Protein AF-F7JZW1-F1 (afdb_monomer_lite)

Sequence (222 aa):
MFEYVRKLDVEKICYIVPKKYKDCVKDNKNREHTVPEYVLEKQLRRFQIPFKEEGFSEIVIHDMGYTYAEKILPNAVTISMTGFDQKNPHHNMYLEDHCDFTYNKFSDLAHPYDVYKSGFLLGAKIHDFGKLCTQTIDENGIAHYFGHENVGSYCVLTTLYNPFEEYNTDVFLLDCCFLINYHMMPFNWNTEKTKNKWKNIFGEEKYNMLLKFHECDKARCE

Radius of gyration: 17.98 Å; chains: 1; bounding box: 50×45×48 Å

Structure (mmCIF, N/CA/C/O backbone):
data_AF-F7JZW1-F1
#
_entry.id   AF-F7JZW1-F1
#
loop_
_atom_site.group_PDB
_atom_site.id
_atom_site.type_symbol
_atom_site.label_atom_id
_atom_site.label_alt_id
_atom_site.label_comp_id
_atom_site.label_asym_id
_atom_site.label_entity_id
_atom_site.label_seq_id
_atom_site.pdbx_PDB_ins_code
_atom_site.Cartn_x
_atom_site.Cartn_y
_atom_site.Cartn_z
_atom_site.occupancy
_atom_site.B_iso_or_equiv
_atom_site.auth_seq_id
_atom_site.auth_comp_id
_atom_site.auth_asym_id
_atom_site.auth_atom_id
_atom_site.pdbx_PDB_model_num
ATOM 1 N N . MET A 1 1 ? -21.535 6.874 -2.513 1.00 46.31 1 MET A N 1
ATOM 2 C CA . MET A 1 1 ? -22.093 6.485 -1.198 1.00 46.31 1 MET A CA 1
ATOM 3 C C . MET A 1 1 ? -21.663 7.458 -0.101 1.00 46.31 1 MET A C 1
ATOM 5 O O . MET A 1 1 ? -22.543 7.980 0.564 1.00 46.31 1 MET A O 1
ATOM 9 N N . PHE A 1 2 ? -20.371 7.799 0.018 1.00 56.78 2 PHE A N 1
ATOM 10 C CA . PHE A 1 2 ? -19.865 8.722 1.051 1.00 56.78 2 PHE A CA 1
ATOM 11 C C . PHE A 1 2 ? -20.470 10.136 1.059 1.00 56.78 2 PHE A C 1
ATOM 13 O O . PHE A 1 2 ? -20.740 10.670 2.129 1.00 56.78 2 PHE A O 1
ATOM 20 N N . GLU A 1 3 ? -20.739 10.749 -0.097 1.00 61.00 3 GLU A N 1
ATOM 21 C CA . GLU A 1 3 ? -21.157 12.164 -0.133 1.00 61.00 3 GLU A CA 1
ATOM 22 C C . GLU A 1 3 ? -22.511 12.458 0.533 1.00 61.00 3 GLU A C 1
ATOM 24 O O . GLU A 1 3 ? -22.680 13.529 1.115 1.00 61.00 3 GLU A O 1
ATOM 29 N N . TYR A 1 4 ? -23.459 11.516 0.498 1.00 65.94 4 TYR A N 1
ATOM 30 C CA . TYR A 1 4 ? -24.792 11.717 1.081 1.00 65.94 4 TYR A CA 1
ATOM 31 C C . TYR A 1 4 ? -24.797 11.584 2.604 1.00 65.94 4 TYR A C 1
ATOM 33 O O . TYR A 1 4 ? -25.531 12.297 3.281 1.00 65.94 4 TYR A O 1
ATOM 41 N N . VAL A 1 5 ? -23.946 10.711 3.148 1.00 70.88 5 VAL A N 1
ATOM 42 C CA . VAL A 1 5 ? -23.828 10.496 4.597 1.00 70.88 5 VAL A CA 1
ATOM 43 C C . VAL A 1 5 ? -22.826 11.442 5.255 1.00 70.88 5 VAL A C 1
ATOM 45 O O . VAL A 1 5 ? -22.922 11.678 6.454 1.00 70.88 5 VAL A O 1
ATOM 48 N N . ARG A 1 6 ? -21.904 12.054 4.495 1.00 69.81 6 ARG A N 1
ATOM 49 C CA . ARG A 1 6 ? -20.873 12.967 5.028 1.00 69.81 6 ARG A CA 1
ATOM 50 C C . ARG A 1 6 ? -21.451 14.168 5.786 1.00 69.81 6 ARG A C 1
ATOM 52 O O . ARG A 1 6 ? -20.824 14.633 6.727 1.00 69.81 6 ARG A O 1
ATOM 59 N N . LYS A 1 7 ? -22.633 14.653 5.389 1.00 76.94 7 LYS A N 1
ATOM 60 C CA . LYS A 1 7 ? -23.306 15.817 6.000 1.00 76.94 7 LYS A CA 1
ATOM 61 C C . LYS A 1 7 ? -24.124 15.486 7.249 1.00 76.94 7 LYS A C 1
ATOM 63 O O . LYS A 1 7 ? -24.616 16.403 7.896 1.00 76.94 7 LYS A O 1
ATOM 68 N N . LEU A 1 8 ? -24.320 14.205 7.547 1.00 84.06 8 LEU A N 1
ATOM 69 C CA . LEU A 1 8 ? -25.071 13.788 8.722 1.00 84.06 8 LEU A CA 1
ATOM 70 C C . LEU A 1 8 ? -24.178 13.907 9.958 1.00 84.06 8 LEU A C 1
ATOM 72 O O . LEU A 1 8 ? -23.050 13.397 9.958 1.00 84.06 8 LEU A O 1
ATOM 76 N N . ASP A 1 9 ? -24.705 14.551 10.997 1.00 87.12 9 ASP A N 1
ATOM 77 C CA . ASP A 1 9 ? -24.109 14.601 12.335 1.00 87.12 9 ASP A CA 1
ATOM 78 C C . ASP A 1 9 ? -24.391 13.285 13.068 1.00 87.12 9 ASP A C 1
ATOM 80 O O . ASP A 1 9 ? -25.250 13.172 13.938 1.00 87.12 9 ASP A O 1
ATOM 84 N N . VAL A 1 10 ? -23.745 12.237 12.571 1.00 89.88 10 VAL A N 1
ATOM 85 C CA . VAL A 1 10 ? -23.832 10.874 13.085 1.00 89.88 10 VAL A CA 1
ATOM 86 C C . VAL A 1 10 ? -22.438 10.282 13.128 1.00 89.88 10 VAL A C 1
ATOM 88 O O . VAL A 1 10 ? -21.575 10.618 12.302 1.00 89.88 10 VAL A O 1
ATOM 91 N N . GLU A 1 11 ? -22.257 9.358 14.062 1.00 92.06 11 GLU A N 1
ATOM 92 C CA . GLU A 1 11 ? -21.089 8.498 14.122 1.00 92.06 11 GLU A CA 1
ATOM 93 C C . GLU A 1 11 ? -21.001 7.627 12.861 1.00 92.06 11 GLU A C 1
ATOM 95 O O . GLU A 1 11 ? -21.998 7.073 12.390 1.00 92.06 11 GLU A O 1
ATOM 100 N N . LYS A 1 12 ? -19.799 7.538 12.284 1.00 91.44 12 LYS A N 1
ATOM 101 C CA . LYS A 1 12 ? -19.540 6.768 11.062 1.00 91.44 12 LYS A CA 1
ATOM 102 C C . LYS A 1 12 ? -18.426 5.775 11.342 1.00 91.44 12 LYS A C 1
ATOM 104 O O . LYS A 1 12 ? -17.273 6.174 11.480 1.00 91.44 12 LYS A O 1
ATOM 109 N N . ILE A 1 13 ? -18.777 4.496 11.398 1.00 94.69 13 ILE A N 1
ATOM 110 C CA . ILE A 1 13 ? -17.834 3.402 11.642 1.00 94.69 13 ILE A CA 1
ATOM 111 C C . ILE A 1 13 ? -17.575 2.682 10.316 1.00 94.69 13 ILE A C 1
ATOM 113 O O . ILE A 1 13 ? -18.515 2.252 9.643 1.00 94.69 13 ILE A O 1
ATOM 117 N N . CYS A 1 14 ? -16.307 2.568 9.919 1.00 95.19 14 CYS A N 1
ATOM 118 C CA . CYS A 1 14 ? -15.897 1.711 8.810 1.00 95.19 14 CYS A CA 1
ATOM 119 C C . CYS A 1 14 ? -15.632 0.301 9.332 1.00 95.19 14 CYS A C 1
ATOM 121 O O . CYS A 1 14 ? -14.852 0.141 10.266 1.00 95.19 14 CYS A O 1
ATOM 123 N N . TYR A 1 15 ? -16.220 -0.715 8.703 1.00 96.56 15 TYR A N 1
ATOM 124 C CA . TYR A 1 15 ? -15.917 -2.111 9.007 1.00 96.56 15 TYR A CA 1
ATOM 125 C C . TYR A 1 15 ? -15.240 -2.756 7.799 1.00 96.56 15 TYR A C 1
ATOM 127 O O . TYR A 1 15 ? -15.846 -2.880 6.731 1.00 96.56 15 TYR A O 1
ATOM 135 N N . ILE A 1 16 ? -13.978 -3.148 7.956 1.00 97.75 16 ILE A N 1
ATOM 136 C CA . ILE A 1 16 ? -13.195 -3.814 6.916 1.00 97.75 16 ILE A CA 1
ATOM 137 C C . ILE A 1 16 ? -13.233 -5.316 7.182 1.00 97.75 16 ILE A C 1
ATOM 139 O O . ILE A 1 16 ? -12.886 -5.758 8.270 1.00 97.75 16 ILE A O 1
ATOM 143 N N . VAL A 1 17 ? -13.614 -6.111 6.180 1.00 97.00 17 VAL A N 1
ATOM 144 C CA . VAL A 1 17 ? -13.575 -7.582 6.243 1.00 97.00 17 VAL A CA 1
ATOM 145 C C . VAL A 1 17 ? -12.488 -8.082 5.283 1.00 97.00 17 VAL A C 1
ATOM 147 O O . VAL A 1 17 ? -12.763 -8.279 4.093 1.00 97.00 17 VAL A O 1
ATOM 150 N N . PRO A 1 18 ? -11.232 -8.234 5.749 1.00 95.69 18 PRO A N 1
ATOM 151 C CA . PRO A 1 18 ? -10.067 -8.452 4.897 1.00 95.69 18 PRO A CA 1
ATOM 152 C C . PRO A 1 18 ? -9.904 -9.937 4.535 1.00 95.69 18 PRO A C 1
ATOM 154 O O . PRO A 1 18 ? -8.939 -10.602 4.918 1.00 95.69 18 PRO A O 1
ATOM 157 N N . LYS A 1 19 ? -10.852 -10.487 3.774 1.00 96.62 19 LYS A N 1
ATOM 158 C CA . LYS A 1 19 ? -10.742 -11.860 3.268 1.00 96.62 19 LYS A CA 1
ATOM 159 C C . LYS A 1 19 ? -9.670 -11.941 2.175 1.00 96.62 19 LYS A C 1
ATOM 161 O O . LYS A 1 19 ? -9.704 -11.190 1.209 1.00 96.62 19 LYS A O 1
ATOM 166 N N . LYS A 1 20 ? -8.735 -12.885 2.287 1.00 96.38 20 LYS A N 1
ATOM 167 C CA . LYS A 1 20 ? -7.678 -13.102 1.284 1.00 96.38 20 LYS A CA 1
ATOM 168 C C . LYS A 1 20 ? -8.271 -13.330 -0.104 1.00 96.38 20 LYS A C 1
ATOM 170 O O . LYS A 1 20 ? -9.224 -14.093 -0.264 1.00 96.38 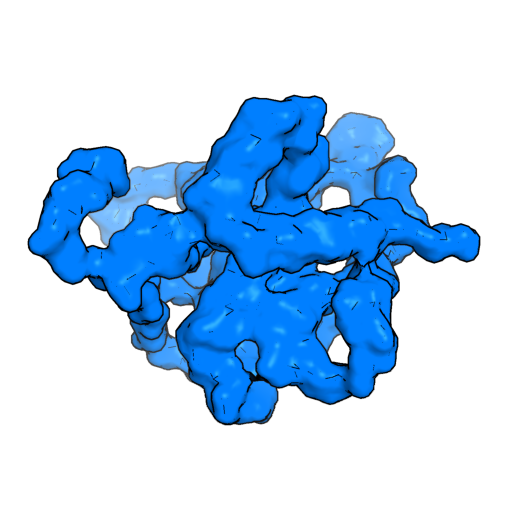20 LYS A O 1
ATOM 175 N N . TYR A 1 21 ? -7.632 -12.760 -1.126 1.00 95.88 21 TYR A N 1
ATOM 176 C CA . TYR A 1 21 ? -8.091 -12.847 -2.517 1.00 95.88 21 TYR A CA 1
ATOM 177 C C . TYR A 1 21 ? -8.362 -14.292 -2.972 1.00 95.88 21 TYR A C 1
ATOM 179 O O . TYR A 1 21 ? -9.408 -14.575 -3.553 1.00 95.88 21 TYR A O 1
ATOM 187 N N . LYS A 1 22 ? -7.474 -15.236 -2.622 1.00 94.62 22 LYS A N 1
ATOM 188 C CA . LYS A 1 22 ? -7.637 -16.666 -2.943 1.00 94.62 22 LYS A CA 1
ATOM 189 C C . LYS A 1 22 ? -8.947 -17.257 -2.410 1.00 94.62 22 LYS A C 1
ATOM 191 O O . LYS A 1 22 ? -9.520 -18.142 -3.040 1.00 94.62 22 LYS A O 1
ATOM 196 N N . ASP A 1 23 ? -9.416 -16.787 -1.257 1.00 95.56 23 ASP A N 1
ATOM 197 C CA . ASP A 1 23 ? -10.643 -17.272 -0.633 1.00 95.56 23 ASP A CA 1
ATOM 198 C C . ASP A 1 23 ? -11.860 -16.555 -1.231 1.00 95.56 23 ASP A C 1
ATOM 200 O O . ASP A 1 23 ? -12.862 -17.205 -1.511 1.00 95.56 23 ASP A O 1
ATOM 204 N N . CYS A 1 24 ? -11.737 -15.271 -1.589 1.00 96.12 24 CYS A N 1
ATOM 205 C CA . CYS A 1 24 ? -12.738 -14.566 -2.399 1.00 96.12 24 CYS A CA 1
ATOM 206 C C . CYS A 1 24 ? -12.990 -15.259 -3.754 1.00 96.12 24 CYS A C 1
ATOM 208 O O . CYS A 1 24 ? -14.140 -15.387 -4.176 1.00 96.12 24 CYS A O 1
ATOM 210 N N . VAL A 1 25 ? -11.940 -15.750 -4.424 1.00 96.25 25 VAL A N 1
ATOM 211 C CA . VAL A 1 25 ? -12.060 -16.513 -5.682 1.00 96.25 25 VAL A CA 1
ATOM 212 C C . VAL A 1 25 ? -12.787 -17.843 -5.464 1.00 96.25 25 VAL A C 1
ATOM 214 O O . VAL A 1 25 ? -13.645 -18.207 -6.270 1.00 96.25 25 VAL A O 1
ATOM 217 N N . LYS A 1 26 ? -12.485 -18.568 -4.377 1.00 95.75 26 LYS A N 1
ATOM 218 C CA . LYS A 1 26 ? -13.193 -19.815 -4.026 1.00 95.75 26 LYS A CA 1
ATOM 219 C C . LYS A 1 26 ? -14.670 -19.556 -3.756 1.00 95.75 26 LYS A C 1
ATOM 221 O O . LYS A 1 26 ? -15.511 -20.239 -4.331 1.00 95.75 26 LYS A O 1
ATOM 226 N N . ASP A 1 27 ? -14.978 -18.553 -2.941 1.00 95.12 27 ASP A N 1
ATOM 227 C CA . ASP A 1 27 ? -16.353 -18.194 -2.603 1.00 95.12 27 ASP A CA 1
ATOM 228 C C . ASP A 1 27 ? -17.139 -17.796 -3.852 1.00 95.12 27 ASP A C 1
ATOM 230 O O . ASP A 1 27 ? -18.283 -18.208 -4.023 1.00 95.12 27 ASP A O 1
ATOM 234 N N . ASN A 1 28 ? -16.514 -17.059 -4.776 1.00 96.38 28 ASN A N 1
ATOM 235 C CA . ASN A 1 28 ? -17.152 -16.629 -6.016 1.00 96.38 28 ASN A CA 1
ATOM 236 C C . ASN A 1 28 ? -17.638 -17.793 -6.896 1.00 96.38 28 ASN A C 1
ATOM 238 O O . ASN A 1 28 ? -18.688 -17.671 -7.531 1.00 96.38 28 ASN A O 1
ATOM 242 N N . LYS A 1 29 ? -16.935 -18.934 -6.885 1.00 94.44 29 LYS A N 1
ATOM 243 C CA . LYS A 1 29 ? -17.358 -20.154 -7.599 1.00 94.44 29 LYS A CA 1
ATOM 244 C C . LYS A 1 29 ? -18.653 -20.755 -7.043 1.00 94.44 29 LYS A C 1
ATOM 246 O O . LYS A 1 29 ? -19.333 -21.468 -7.767 1.00 94.44 29 LYS A O 1
ATOM 251 N N . ASN A 1 30 ? -18.993 -20.447 -5.791 1.00 93.75 30 ASN A N 1
ATOM 252 C CA . ASN A 1 30 ? -20.157 -20.985 -5.088 1.00 93.75 30 ASN A CA 1
ATOM 253 C C . ASN A 1 30 ? -21.308 -19.967 -4.953 1.00 93.75 30 ASN A C 1
ATOM 255 O O . ASN A 1 30 ? -22.310 -20.259 -4.304 1.00 93.75 30 ASN A O 1
ATOM 259 N N . ARG A 1 31 ? -21.175 -18.758 -5.519 1.00 92.62 31 ARG A N 1
ATOM 260 C CA . ARG A 1 31 ? -22.226 -17.726 -5.487 1.00 92.62 31 ARG A CA 1
ATOM 261 C C . ARG A 1 31 ? -23.336 -18.045 -6.487 1.00 92.62 31 ARG A C 1
ATOM 263 O O . ARG A 1 31 ? -23.053 -18.482 -7.594 1.00 92.62 31 ARG A O 1
ATOM 270 N N . GLU A 1 32 ? -24.575 -17.695 -6.140 1.00 94.56 32 GLU A N 1
ATOM 271 C CA . GLU A 1 32 ? -25.741 -17.774 -7.043 1.00 94.56 32 GLU A CA 1
ATOM 272 C C . GLU A 1 32 ? -25.498 -17.050 -8.381 1.00 94.56 32 GLU A C 1
ATOM 274 O O . GLU A 1 32 ? -25.866 -17.537 -9.449 1.00 94.56 32 GLU A O 1
ATOM 279 N N . HIS A 1 33 ? -24.812 -15.904 -8.324 1.00 93.75 33 HIS A N 1
ATOM 280 C CA . HIS A 1 33 ? -24.385 -15.134 -9.488 1.00 93.75 33 HIS A CA 1
ATOM 281 C C . HIS A 1 33 ? -22.860 -14.990 -9.505 1.00 93.75 33 HIS A C 1
ATOM 283 O O . HIS A 1 33 ? -22.301 -13.993 -9.034 1.00 93.75 33 HIS A O 1
ATOM 289 N N . THR A 1 34 ? -22.180 -16.009 -10.029 1.00 95.25 34 THR A N 1
ATOM 290 C CA . THR A 1 34 ? -20.731 -15.990 -10.259 1.00 95.25 34 THR A CA 1
ATOM 291 C C . THR A 1 34 ? -20.353 -14.920 -11.281 1.00 95.25 34 THR A C 1
ATOM 293 O O . THR A 1 34 ? -20.966 -14.807 -12.342 1.00 95.25 34 THR A O 1
ATOM 296 N N . VAL A 1 35 ? -19.299 -14.158 -10.985 1.00 95.94 35 VAL A N 1
ATOM 297 C CA . VAL A 1 35 ? -18.671 -13.245 -11.952 1.00 95.94 35 VAL A CA 1
ATOM 298 C C . VAL A 1 35 ? -17.361 -13.835 -12.479 1.00 95.94 35 VAL A C 1
ATOM 300 O O . VAL A 1 35 ? -16.715 -14.599 -11.759 1.00 95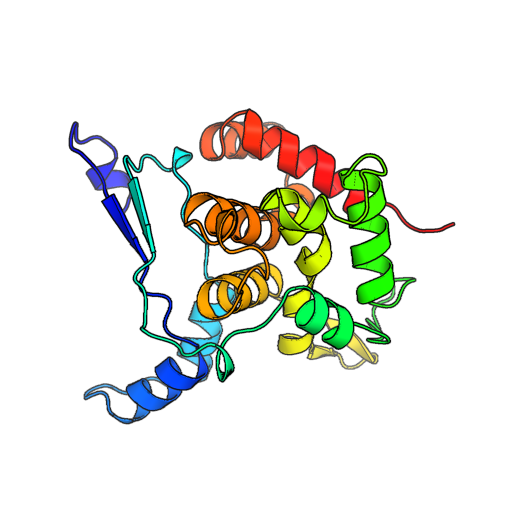.94 35 VAL A O 1
ATOM 303 N N . PRO A 1 36 ? -16.925 -13.490 -13.701 1.00 97.00 36 PRO A N 1
ATOM 304 C CA . PRO A 1 36 ? -15.598 -13.866 -14.181 1.00 97.00 36 PRO A CA 1
ATOM 305 C C . PRO A 1 36 ? -14.479 -13.378 -13.247 1.00 97.00 36 PRO A C 1
ATOM 307 O O . PRO A 1 36 ? -14.586 -12.299 -12.664 1.00 97.00 36 PRO A O 1
ATOM 310 N N . GLU A 1 37 ? -13.381 -14.127 -13.141 1.00 94.19 37 GLU A N 1
ATOM 311 C CA . GLU A 1 37 ? -12.284 -13.817 -12.207 1.00 94.19 37 GLU A CA 1
ATOM 312 C C . GLU A 1 37 ? -11.643 -12.444 -12.459 1.00 94.19 37 GLU A C 1
ATOM 314 O O . GLU A 1 37 ? -11.385 -11.713 -11.505 1.00 94.19 37 GLU A O 1
ATOM 319 N N . TYR A 1 38 ? -11.531 -12.011 -13.723 1.00 94.75 38 TYR A N 1
ATOM 320 C CA . TYR A 1 38 ? -11.022 -10.674 -14.066 1.00 94.75 38 TYR A CA 1
ATOM 321 C C . TYR A 1 38 ? -11.827 -9.533 -13.409 1.00 94.75 38 TYR A C 1
ATOM 323 O O . TYR A 1 38 ? -11.320 -8.423 -13.234 1.00 94.75 38 TYR A O 1
ATOM 331 N N . VAL A 1 39 ? -13.097 -9.771 -13.047 1.00 96.38 39 VAL A N 1
ATOM 332 C CA . VAL A 1 39 ? -13.914 -8.798 -12.307 1.00 96.38 39 VAL A CA 1
ATOM 333 C C . VAL A 1 39 ? -13.385 -8.634 -10.882 1.00 96.38 39 VAL A C 1
ATOM 335 O O . VAL A 1 39 ? -13.289 -7.502 -10.409 1.00 96.38 39 VAL A O 1
ATOM 338 N N . LEU A 1 40 ? -12.998 -9.732 -10.225 1.00 96.44 40 LEU A N 1
ATOM 339 C CA . LEU A 1 40 ? -12.384 -9.710 -8.895 1.00 96.44 40 LEU A CA 1
ATOM 340 C C . LEU A 1 40 ? -10.990 -9.077 -8.949 1.00 96.44 40 LEU A C 1
ATOM 342 O O . LEU A 1 40 ? -10.680 -8.221 -8.124 1.00 96.44 40 LEU A O 1
ATOM 346 N N . GLU A 1 41 ? -10.181 -9.408 -9.959 1.00 95.31 41 GLU A N 1
ATOM 347 C CA . GLU A 1 41 ? -8.870 -8.775 -10.171 1.00 95.31 41 GLU A CA 1
ATOM 348 C C . GLU A 1 41 ? -8.997 -7.259 -10.353 1.00 95.31 41 GLU A C 1
ATOM 350 O O . GLU A 1 41 ? -8.236 -6.480 -9.779 1.00 95.31 41 GLU A O 1
ATOM 355 N N . LYS A 1 42 ? -9.997 -6.812 -11.122 1.00 96.00 42 LYS A N 1
ATOM 356 C CA . LYS A 1 42 ? -10.280 -5.388 -11.324 1.00 96.00 42 LYS A CA 1
ATOM 357 C C . LYS A 1 42 ? -10.713 -4.692 -10.034 1.00 96.00 42 LYS A C 1
ATOM 359 O O . LYS A 1 42 ? -10.411 -3.512 -9.869 1.00 96.00 42 LYS A O 1
ATOM 364 N N . GLN A 1 43 ? -11.433 -5.380 -9.148 1.00 96.31 43 GLN A N 1
ATOM 365 C CA . GLN A 1 43 ? -11.783 -4.853 -7.825 1.00 96.31 43 GLN A CA 1
ATOM 366 C C . GLN A 1 43 ? -10.543 -4.743 -6.935 1.00 96.31 43 GLN A C 1
ATOM 368 O O . GLN A 1 43 ? -10.324 -3.689 -6.343 1.00 96.31 43 GLN A O 1
ATOM 373 N N . LEU A 1 44 ? -9.699 -5.778 -6.914 1.00 96.94 44 LEU A N 1
ATOM 374 C CA . LEU A 1 44 ? -8.443 -5.795 -6.166 1.00 96.94 44 LEU A CA 1
ATOM 375 C C . LEU A 1 44 ? -7.510 -4.649 -6.592 1.00 96.94 44 LEU A C 1
ATOM 377 O O . LEU A 1 44 ? -7.058 -3.873 -5.757 1.00 96.94 44 LEU A O 1
ATOM 381 N N . ARG A 1 45 ? -7.305 -4.463 -7.902 1.00 97.19 45 ARG A N 1
ATOM 382 C CA . ARG A 1 45 ? -6.480 -3.376 -8.474 1.00 97.19 45 ARG A CA 1
ATOM 383 C C . ARG A 1 45 ? -7.063 -1.971 -8.292 1.00 97.19 45 ARG A C 1
ATOM 385 O O . ARG A 1 45 ? -6.468 -1.002 -8.740 1.00 97.19 45 ARG A O 1
ATOM 392 N N . ARG A 1 46 ? -8.250 -1.841 -7.699 1.00 96.38 46 ARG A N 1
ATOM 393 C CA . ARG A 1 46 ? -8.899 -0.555 -7.391 1.00 96.38 46 ARG A CA 1
ATOM 394 C C . ARG A 1 46 ? -9.137 -0.369 -5.898 1.00 96.38 46 ARG A C 1
ATOM 396 O O . ARG A 1 46 ? -9.759 0.618 -5.514 1.00 96.38 46 ARG A O 1
ATOM 403 N N . PHE A 1 47 ? -8.683 -1.313 -5.077 1.00 97.31 47 PHE A N 1
ATOM 404 C CA . PHE A 1 47 ? -8.829 -1.243 -3.635 1.00 97.31 47 PHE A CA 1
ATOM 405 C C . PHE A 1 47 ? -8.150 0.014 -3.084 1.00 97.31 47 PHE A C 1
ATOM 407 O O . PHE A 1 47 ? -7.026 0.340 -3.460 1.00 97.31 47 PHE A O 1
ATOM 414 N N . GLN A 1 48 ? -8.853 0.726 -2.212 1.00 96.94 48 GLN A N 1
ATOM 415 C CA . GLN A 1 48 ? -8.344 1.891 -1.505 1.00 96.94 48 GLN A CA 1
ATOM 416 C C . GLN A 1 48 ? -8.630 1.699 -0.021 1.00 96.94 48 GLN A C 1
ATOM 418 O O . GLN A 1 48 ? -9.792 1.560 0.363 1.00 96.94 48 GLN A O 1
ATOM 423 N N . ILE A 1 49 ? -7.575 1.633 0.787 1.00 97.94 49 ILE A N 1
ATOM 424 C CA . ILE A 1 49 ? -7.689 1.523 2.238 1.00 97.94 49 ILE A CA 1
ATOM 425 C C . ILE A 1 49 ? -8.350 2.791 2.801 1.00 97.94 49 ILE A C 1
ATOM 427 O O . ILE A 1 49 ? -7.898 3.895 2.493 1.00 97.94 49 ILE A O 1
ATOM 431 N N . PRO A 1 50 ? -9.415 2.673 3.611 1.00 96.81 50 PRO A N 1
ATOM 432 C CA . PRO A 1 50 ? -10.030 3.840 4.220 1.00 96.81 50 PRO A CA 1
ATOM 433 C C . PRO A 1 50 ? -9.138 4.421 5.320 1.00 96.81 50 PRO A C 1
ATOM 435 O O . PRO A 1 50 ? -8.341 3.715 5.942 1.00 96.81 50 PRO A O 1
ATOM 438 N N . PHE A 1 51 ? -9.305 5.709 5.601 1.00 95.94 51 PHE A N 1
ATOM 439 C CA . PHE A 1 51 ? -8.568 6.417 6.652 1.00 95.94 51 PHE A CA 1
ATOM 440 C C . PHE A 1 51 ? -9.459 7.460 7.339 1.00 95.94 51 PHE A C 1
ATOM 442 O O . PHE A 1 51 ? -10.445 7.933 6.777 1.00 95.94 51 PHE A O 1
ATOM 449 N N . LYS A 1 52 ? -9.146 7.806 8.595 1.00 94.00 52 LYS A N 1
ATOM 450 C CA . LYS A 1 52 ? -10.044 8.596 9.461 1.00 94.00 52 LYS A CA 1
ATOM 451 C C . LYS A 1 52 ? -10.442 9.950 8.865 1.00 94.00 52 LYS A C 1
ATOM 453 O O . LYS A 1 52 ? -11.590 10.366 9.010 1.00 94.00 52 LYS A O 1
ATOM 458 N N . GLU A 1 53 ? -9.539 10.609 8.146 1.00 94.38 53 GLU A N 1
ATOM 459 C CA . GLU A 1 53 ? -9.747 11.926 7.534 1.00 94.38 53 GLU A CA 1
ATOM 460 C C . GLU A 1 53 ? -10.815 11.926 6.421 1.00 94.38 53 GLU A C 1
ATOM 462 O O . GLU A 1 53 ? -11.335 12.983 6.055 1.00 94.38 53 GLU A O 1
ATOM 467 N N . GLU A 1 54 ? -11.257 10.753 5.954 1.00 91.81 54 GLU A N 1
ATOM 468 C CA . GLU A 1 54 ? -12.448 10.628 5.102 1.00 91.81 54 GLU A CA 1
ATOM 469 C C . GLU A 1 54 ? -13.761 10.959 5.842 1.00 91.81 54 GLU A C 1
ATOM 471 O O . GLU A 1 54 ? -14.799 11.174 5.204 1.00 91.81 54 GLU A O 1
ATOM 476 N N . GLY A 1 55 ? -13.713 11.064 7.175 1.00 90.88 55 GLY A N 1
ATOM 477 C CA . GLY A 1 55 ? -14.838 11.398 8.050 1.00 90.88 55 GLY A CA 1
ATOM 478 C C . GLY A 1 55 ? -15.343 10.224 8.890 1.00 90.88 55 GLY A C 1
ATOM 479 O O . GLY A 1 55 ? -16.505 10.242 9.298 1.00 90.88 55 GLY A O 1
ATOM 480 N N . PHE A 1 56 ? -14.509 9.206 9.114 1.00 92.50 56 PHE A N 1
ATOM 481 C CA . PHE A 1 56 ? -14.825 8.076 9.986 1.00 92.50 56 PHE A CA 1
ATOM 482 C C . PHE A 1 56 ? -14.468 8.386 11.438 1.00 92.50 56 PHE A C 1
ATOM 484 O O . PHE A 1 56 ? -13.359 8.831 11.729 1.00 92.50 56 PHE A O 1
ATOM 491 N N . SER A 1 57 ? -15.391 8.084 12.348 1.00 93.31 57 SER A N 1
ATOM 492 C CA . SER A 1 57 ? -15.138 8.103 13.791 1.00 93.31 57 SER A CA 1
ATOM 493 C C . SER A 1 57 ? -14.197 6.962 14.186 1.00 93.31 57 SER A C 1
ATOM 495 O O . SER A 1 57 ? -13.256 7.150 14.957 1.00 93.31 57 SER A O 1
ATOM 497 N N . GLU A 1 58 ? -14.415 5.790 13.589 1.00 95.06 58 GLU A N 1
ATOM 498 C CA . GLU A 1 58 ? -13.648 4.576 13.837 1.00 95.06 58 GLU A CA 1
ATOM 499 C C . GLU A 1 58 ? -13.522 3.752 12.552 1.00 95.06 58 GLU A C 1
ATOM 501 O O . GLU A 1 58 ? -14.398 3.773 11.683 1.00 95.06 58 GLU A O 1
ATOM 506 N N . ILE A 1 59 ? -12.410 3.032 12.433 1.00 97.38 59 ILE A N 1
ATOM 507 C CA . ILE A 1 59 ? -12.183 2.027 11.401 1.00 97.38 59 ILE A CA 1
ATOM 508 C C . ILE A 1 59 ? -11.805 0.752 12.141 1.00 97.38 59 ILE A C 1
ATOM 510 O O . ILE A 1 59 ? -10.818 0.756 12.871 1.00 97.38 59 ILE A O 1
ATOM 514 N N . VAL A 1 60 ? -12.600 -0.297 11.955 1.00 96.50 60 VAL A N 1
ATOM 515 C CA . VAL A 1 60 ? -12.419 -1.600 12.594 1.00 96.50 60 VAL A CA 1
ATOM 516 C C . VAL A 1 60 ? -12.040 -2.618 11.533 1.00 96.50 60 VAL A C 1
ATOM 518 O O . VAL A 1 60 ? -12.742 -2.765 10.524 1.00 96.50 60 VAL A O 1
ATOM 521 N N . ILE A 1 61 ? -10.946 -3.337 11.765 1.00 97.38 61 ILE A N 1
ATOM 522 C CA . ILE A 1 61 ? -10.527 -4.450 10.919 1.00 97.38 61 ILE A CA 1
ATOM 523 C C . ILE A 1 61 ? -11.032 -5.749 11.543 1.00 97.38 61 ILE A C 1
ATOM 525 O O . ILE A 1 61 ? -10.681 -6.118 12.658 1.00 97.38 61 ILE A O 1
ATOM 529 N N . HIS A 1 62 ? -11.888 -6.461 10.815 1.00 96.56 62 HIS A N 1
ATOM 530 C CA . HIS A 1 62 ? -12.414 -7.738 11.270 1.00 96.56 62 HIS A CA 1
ATOM 531 C C . HIS A 1 62 ? -11.321 -8.812 11.265 1.00 96.56 62 HIS A C 1
ATOM 533 O O . HIS A 1 62 ? -10.718 -9.086 10.223 1.00 96.56 62 HIS A O 1
ATOM 539 N N . ASP A 1 63 ? -11.121 -9.471 12.406 1.00 93.19 63 ASP A N 1
ATOM 540 C CA . ASP A 1 63 ? -10.265 -10.650 12.481 1.00 93.19 63 ASP A CA 1
ATOM 541 C C . ASP A 1 63 ? -10.936 -11.838 11.780 1.00 93.19 63 ASP A C 1
ATOM 543 O O . ASP A 1 63 ? -11.936 -12.389 12.236 1.00 93.19 63 ASP A O 1
ATOM 547 N N . MET A 1 64 ? -10.352 -12.247 10.656 1.00 94.62 64 MET A N 1
ATOM 548 C CA . MET A 1 64 ? -10.793 -13.403 9.875 1.00 94.62 64 MET A CA 1
ATOM 549 C C . MET A 1 64 ? -10.446 -14.752 10.534 1.00 94.62 64 MET A C 1
ATOM 551 O O . MET A 1 64 ? -10.795 -15.795 9.979 1.00 94.62 64 MET A O 1
ATOM 555 N N . GLY A 1 65 ? -9.732 -14.758 11.666 1.00 92.75 65 GLY A N 1
ATOM 556 C CA . GLY A 1 65 ? -9.317 -15.970 12.374 1.00 92.75 65 GLY A CA 1
ATOM 557 C C . GLY A 1 65 ? -8.178 -16.725 11.684 1.00 92.75 65 GLY A C 1
ATOM 558 O O . GLY A 1 65 ? -8.046 -17.937 11.854 1.00 92.75 65 GLY A O 1
ATOM 559 N N . TYR A 1 66 ? -7.365 -16.035 10.876 1.00 93.06 66 TYR A N 1
ATOM 560 C CA . TYR A 1 66 ? -6.228 -16.652 10.191 1.00 93.06 66 TYR A CA 1
ATOM 561 C C . TYR A 1 66 ? -5.158 -17.104 11.187 1.00 93.06 66 TYR A C 1
ATOM 563 O O . TYR A 1 66 ? -4.682 -16.322 12.014 1.00 93.06 66 TYR A O 1
ATOM 571 N N . THR A 1 67 ? -4.721 -18.356 11.054 1.00 93.00 67 THR A N 1
ATOM 572 C CA . THR A 1 67 ? -3.638 -18.916 11.868 1.00 93.00 67 THR A CA 1
ATOM 573 C C . THR A 1 67 ? -2.303 -18.245 11.549 1.00 93.00 67 THR A C 1
ATOM 575 O O . THR A 1 67 ? -2.113 -17.682 10.469 1.00 93.00 67 THR A O 1
ATOM 578 N N . TYR A 1 68 ? -1.333 -18.348 12.462 1.00 88.44 68 TYR A N 1
ATOM 579 C CA . TYR A 1 68 ? 0.019 -17.815 12.248 1.00 88.44 68 TYR A CA 1
ATOM 580 C C . TYR A 1 68 ? 0.660 -18.327 10.945 1.00 88.44 68 TYR A C 1
ATOM 582 O O . TYR A 1 68 ? 1.264 -17.552 10.213 1.00 88.44 68 TYR A O 1
ATOM 590 N N . ALA A 1 69 ? 0.452 -19.605 10.602 1.00 90.94 69 ALA A N 1
ATOM 591 C CA . ALA A 1 69 ? 0.962 -20.214 9.369 1.00 90.94 69 ALA A CA 1
ATOM 592 C C . ALA A 1 69 ? 0.346 -19.630 8.085 1.00 90.94 69 ALA A C 1
ATOM 594 O O . ALA A 1 69 ? 0.877 -19.821 6.993 1.00 90.94 69 ALA A O 1
ATOM 595 N N . GLU A 1 70 ? -0.786 -18.938 8.194 1.00 92.25 70 GLU A N 1
ATOM 596 C CA . GLU A 1 70 ? -1.443 -18.287 7.067 1.00 92.25 70 GLU A CA 1
ATOM 597 C C . GLU A 1 70 ? -1.115 -16.791 6.968 1.00 92.25 70 GLU A C 1
ATOM 599 O O . GLU A 1 70 ? -1.583 -16.143 6.023 1.00 92.25 70 GLU A O 1
ATOM 604 N N . LYS A 1 71 ? -0.370 -16.238 7.930 1.00 93.56 71 LYS A N 1
ATOM 605 C CA . LYS A 1 71 ? 0.096 -14.848 7.940 1.00 93.56 71 LYS A CA 1
ATOM 606 C C . LYS A 1 71 ? 1.504 -14.738 7.338 1.00 93.56 71 LYS A C 1
ATOM 608 O O . LYS A 1 71 ? 2.200 -15.737 7.167 1.00 93.56 71 LYS A O 1
ATOM 613 N N . ILE A 1 72 ? 1.918 -13.521 6.993 1.00 94.50 72 ILE A N 1
ATOM 614 C CA . ILE A 1 72 ? 3.242 -13.205 6.453 1.00 94.50 72 ILE A CA 1
ATOM 615 C C . ILE A 1 72 ? 3.971 -12.229 7.377 1.00 94.50 72 ILE A C 1
ATOM 617 O O . ILE A 1 72 ? 3.405 -11.236 7.832 1.00 94.50 72 ILE A O 1
ATOM 621 N N . LEU A 1 73 ? 5.242 -12.515 7.653 1.00 95.94 73 LEU A N 1
ATOM 622 C CA . LEU A 1 73 ? 6.110 -11.615 8.410 1.00 95.94 73 LEU A CA 1
ATOM 623 C C . LEU A 1 73 ? 6.721 -10.557 7.478 1.00 95.94 73 LEU A C 1
ATOM 625 O O . LEU A 1 73 ? 7.051 -10.899 6.340 1.00 95.94 73 LEU A O 1
ATOM 629 N N . PRO A 1 74 ? 6.991 -9.329 7.960 1.00 94.62 74 PRO A N 1
ATOM 630 C CA . PRO A 1 74 ? 7.712 -8.301 7.208 1.00 94.62 74 PRO A CA 1
ATOM 631 C C . PRO A 1 74 ? 8.970 -8.806 6.493 1.00 94.62 74 PRO A C 1
ATOM 633 O O . PRO A 1 74 ? 9.119 -8.607 5.294 1.00 94.62 74 PRO A O 1
ATOM 636 N N . ASN A 1 75 ? 9.836 -9.549 7.192 1.00 94.19 75 ASN A N 1
ATOM 637 C CA . ASN A 1 75 ? 11.056 -10.094 6.590 1.00 94.19 75 ASN A CA 1
ATOM 638 C C . ASN A 1 75 ? 10.768 -11.072 5.446 1.00 94.19 75 ASN A C 1
ATOM 640 O O . ASN A 1 75 ? 11.524 -11.111 4.484 1.00 94.19 75 ASN A O 1
ATOM 644 N N . ALA A 1 76 ? 9.685 -11.851 5.520 1.00 95.94 76 ALA A N 1
ATOM 645 C CA . ALA A 1 76 ? 9.306 -12.746 4.429 1.00 95.94 76 ALA A CA 1
ATOM 646 C C . ALA A 1 76 ? 8.835 -11.957 3.195 1.00 95.94 76 ALA A C 1
ATOM 648 O O . ALA A 1 76 ? 9.130 -12.359 2.072 1.00 95.94 76 ALA A O 1
ATOM 649 N N . VAL A 1 77 ? 8.169 -10.812 3.401 1.00 96.38 77 VAL A N 1
ATOM 650 C CA . VAL A 1 77 ? 7.830 -9.870 2.324 1.00 96.38 77 VAL A CA 1
ATOM 651 C C . VAL A 1 77 ? 9.106 -9.327 1.678 1.00 96.38 77 VAL A C 1
ATOM 653 O O . VAL A 1 77 ? 9.265 -9.450 0.467 1.00 96.38 77 VAL A O 1
ATOM 656 N N . THR A 1 78 ? 10.052 -8.809 2.466 1.00 95.88 78 THR A N 1
ATOM 657 C CA . THR A 1 78 ? 11.332 -8.293 1.947 1.00 95.88 78 THR A CA 1
ATOM 658 C C . THR A 1 78 ? 12.117 -9.363 1.184 1.00 95.88 78 THR A C 1
ATOM 660 O O . THR A 1 78 ? 12.487 -9.135 0.037 1.00 95.88 78 THR A O 1
ATOM 663 N N . ILE A 1 79 ? 12.264 -10.568 1.749 1.00 97.06 79 ILE A N 1
ATOM 664 C CA . ILE A 1 79 ? 12.944 -11.701 1.093 1.00 97.06 79 ILE A CA 1
ATOM 665 C C . ILE A 1 79 ? 12.286 -12.059 -0.246 1.00 97.06 79 ILE A C 1
ATOM 667 O O . ILE A 1 79 ? 12.977 -12.424 -1.194 1.00 97.06 79 ILE A O 1
ATOM 671 N N . SER A 1 80 ? 10.958 -11.945 -0.359 1.00 97.19 80 SER A N 1
ATOM 672 C CA . SER A 1 80 ? 10.260 -12.236 -1.617 1.00 97.19 80 SER A CA 1
ATOM 673 C C . SER A 1 80 ? 10.565 -11.237 -2.742 1.00 97.19 80 SER A C 1
ATOM 675 O O . SER A 1 80 ? 10.373 -11.569 -3.910 1.00 97.19 80 SER A O 1
ATOM 677 N N . MET A 1 81 ? 11.056 -10.037 -2.409 1.00 97.81 81 MET A N 1
ATOM 678 C CA . MET A 1 81 ? 11.456 -9.002 -3.371 1.00 97.81 81 MET A CA 1
ATOM 679 C C . MET A 1 81 ? 12.939 -9.091 -3.768 1.00 97.81 81 MET A C 1
ATOM 681 O O . MET A 1 81 ? 13.345 -8.472 -4.756 1.00 97.81 81 MET A O 1
ATOM 685 N N . THR A 1 82 ? 13.754 -9.840 -3.018 1.00 97.56 82 THR A N 1
ATOM 686 C CA . THR A 1 82 ? 15.202 -9.939 -3.239 1.00 97.56 82 THR A CA 1
ATOM 687 C C . THR A 1 82 ? 15.512 -10.480 -4.635 1.00 97.56 82 THR A C 1
ATOM 689 O O . THR A 1 82 ? 15.027 -11.537 -5.041 1.00 97.56 82 THR A O 1
ATOM 692 N N . GLY A 1 83 ? 16.337 -9.743 -5.385 1.00 96.50 83 GLY A N 1
ATOM 693 C CA . GLY A 1 83 ? 16.745 -10.103 -6.747 1.00 96.50 83 GLY A CA 1
ATOM 694 C C . GLY A 1 83 ? 15.652 -9.971 -7.815 1.00 96.50 83 GLY A C 1
ATOM 695 O O . GLY A 1 83 ? 15.869 -10.385 -8.954 1.00 96.50 83 GLY A O 1
ATOM 696 N N . PHE A 1 84 ? 14.482 -9.405 -7.493 1.00 97.50 84 PHE A N 1
ATOM 697 C CA . PHE A 1 84 ? 13.443 -9.158 -8.491 1.00 97.50 84 PHE A CA 1
ATOM 698 C C . PHE A 1 84 ? 13.866 -8.029 -9.440 1.00 97.50 84 PHE A C 1
ATOM 700 O O . PHE A 1 84 ? 13.859 -6.849 -9.075 1.00 97.50 84 PHE A O 1
ATOM 707 N N . ASP A 1 85 ? 14.252 -8.404 -10.663 1.00 96.00 85 ASP A N 1
ATOM 708 C CA . ASP A 1 85 ? 14.564 -7.472 -11.748 1.00 96.00 85 ASP A CA 1
ATOM 709 C C . ASP A 1 85 ? 13.283 -6.789 -12.237 1.00 96.00 85 ASP A C 1
ATOM 711 O O . ASP A 1 85 ? 12.377 -7.427 -12.787 1.00 96.00 85 ASP A O 1
ATOM 715 N N . GLN A 1 86 ? 13.223 -5.471 -12.043 1.00 94.12 86 GLN A N 1
ATOM 716 C CA . GLN A 1 86 ? 12.060 -4.668 -12.392 1.00 94.12 86 GLN A CA 1
ATOM 717 C C . GLN A 1 86 ? 11.882 -4.487 -13.904 1.00 94.12 86 GLN A C 1
ATOM 719 O O . GLN A 1 86 ? 10.808 -4.040 -14.304 1.00 94.12 86 GLN A O 1
ATOM 724 N N . LYS A 1 87 ? 12.881 -4.820 -14.739 1.00 93.69 87 LYS A N 1
ATOM 725 C CA . LYS A 1 87 ? 12.796 -4.845 -16.216 1.00 93.69 87 LYS A CA 1
ATOM 726 C C . LYS A 1 87 ? 12.113 -3.624 -16.836 1.00 93.69 87 LYS A C 1
ATOM 728 O O . LYS A 1 87 ? 11.344 -3.730 -17.790 1.00 93.69 87 LYS A O 1
ATOM 733 N N . ASN A 1 88 ? 12.363 -2.451 -16.272 1.00 91.56 88 ASN A N 1
ATOM 734 C CA . ASN A 1 88 ? 11.770 -1.205 -16.724 1.00 91.56 88 ASN A CA 1
ATOM 735 C C . ASN A 1 88 ? 12.861 -0.122 -16.753 1.00 91.56 88 ASN A C 1
ATOM 737 O O . ASN A 1 88 ? 13.579 0.015 -15.762 1.00 91.56 88 ASN A O 1
ATOM 741 N N . PRO A 1 89 ? 13.003 0.649 -17.853 1.00 88.50 89 PRO A N 1
ATOM 742 C CA . PRO A 1 89 ? 14.072 1.644 -18.016 1.00 88.50 89 PRO A CA 1
ATOM 743 C C . PRO A 1 89 ? 14.122 2.710 -16.918 1.00 88.50 89 PRO A C 1
ATOM 745 O O . PRO A 1 89 ? 15.148 3.354 -16.711 1.00 88.50 89 PRO A O 1
ATOM 748 N N . HIS A 1 90 ? 13.012 2.910 -16.210 1.00 83.62 90 HIS A N 1
ATOM 749 C CA . HIS A 1 90 ? 12.931 3.812 -15.077 1.00 83.62 90 HIS A CA 1
ATOM 750 C C . HIS A 1 90 ? 13.400 3.175 -13.766 1.00 83.62 90 HIS A C 1
ATOM 752 O O . HIS A 1 90 ? 13.262 3.816 -12.734 1.00 83.62 90 HIS A O 1
ATOM 758 N N . HIS A 1 91 ? 14.002 1.990 -13.744 1.00 84.81 91 HIS A N 1
ATOM 759 C CA . HIS A 1 91 ? 14.543 1.375 -12.529 1.00 84.81 91 HIS A CA 1
ATOM 760 C C . HIS A 1 91 ? 15.999 0.940 -12.741 1.00 84.81 91 HIS A C 1
ATOM 762 O O . HIS A 1 91 ? 16.341 0.374 -13.773 1.00 84.81 91 HIS A O 1
ATOM 768 N N . ASN A 1 92 ? 16.863 1.239 -11.765 1.00 87.75 92 ASN A N 1
ATOM 769 C CA . ASN A 1 92 ? 18.292 0.890 -11.767 1.00 87.75 92 ASN A CA 1
ATOM 770 C C . ASN A 1 92 ? 18.691 -0.009 -10.582 1.00 87.75 92 ASN A C 1
ATOM 772 O O . ASN A 1 92 ? 19.875 -0.211 -10.338 1.00 87.75 92 ASN A O 1
ATOM 776 N N . MET A 1 93 ? 17.707 -0.516 -9.839 1.00 92.44 93 MET A N 1
ATOM 777 C CA . MET A 1 93 ? 17.880 -1.333 -8.639 1.00 92.44 93 MET A CA 1
ATOM 778 C C . MET A 1 93 ? 16.918 -2.521 -8.696 1.00 92.44 93 MET A C 1
ATOM 780 O O . MET A 1 93 ? 15.810 -2.396 -9.244 1.00 92.44 93 MET A O 1
ATOM 784 N N . TYR A 1 94 ? 17.309 -3.649 -8.096 1.00 96.19 94 TYR A N 1
ATOM 785 C CA . TYR A 1 94 ? 16.343 -4.698 -7.781 1.00 96.19 94 TYR A CA 1
ATOM 786 C C . TYR A 1 94 ? 15.284 -4.149 -6.817 1.00 96.19 94 TYR A C 1
ATOM 788 O O . TYR A 1 94 ? 15.489 -3.138 -6.142 1.00 96.19 94 TYR A O 1
ATOM 796 N N . LEU A 1 95 ? 14.116 -4.787 -6.793 1.00 97.00 95 LEU A N 1
ATOM 797 C CA . LEU A 1 95 ? 12.965 -4.276 -6.046 1.00 97.00 95 LEU A CA 1
ATOM 798 C C . LEU A 1 95 ? 13.243 -4.092 -4.549 1.00 97.00 95 LEU A C 1
ATOM 800 O O . LEU A 1 95 ? 12.872 -3.070 -3.977 1.00 97.00 95 LEU A O 1
ATOM 804 N N . GLU A 1 96 ? 13.907 -5.066 -3.930 1.00 97.00 96 GLU A N 1
ATOM 805 C CA . GLU A 1 96 ? 14.272 -4.993 -2.515 1.00 97.00 96 GLU A CA 1
ATOM 806 C C . GLU A 1 96 ? 15.292 -3.884 -2.242 1.00 97.00 96 GLU A C 1
ATOM 808 O O . GLU A 1 96 ? 15.016 -3.038 -1.399 1.00 97.00 96 GLU A O 1
ATOM 813 N N . ASP A 1 97 ? 16.379 -3.800 -3.018 1.00 95.94 97 ASP A N 1
ATOM 814 C CA . ASP A 1 97 ? 17.374 -2.722 -2.898 1.00 95.94 97 ASP A CA 1
ATOM 815 C C . ASP A 1 97 ? 16.726 -1.329 -2.981 1.00 95.94 97 ASP A C 1
ATOM 817 O O . ASP A 1 97 ? 17.067 -0.418 -2.224 1.00 95.94 97 ASP A O 1
ATOM 821 N N . HIS A 1 98 ? 15.761 -1.164 -3.891 1.00 96.06 98 HIS A N 1
ATOM 822 C CA . HIS A 1 98 ? 14.994 0.069 -4.024 1.00 96.06 98 HIS A CA 1
ATOM 823 C C . HIS A 1 98 ? 14.171 0.371 -2.767 1.00 96.06 98 HIS A C 1
ATOM 825 O O . HIS A 1 98 ? 14.281 1.470 -2.221 1.00 96.06 98 HIS A O 1
ATOM 831 N N . CYS A 1 99 ? 13.385 -0.593 -2.284 1.00 96.31 99 CYS A N 1
ATOM 832 C CA . CYS A 1 99 ? 12.581 -0.420 -1.074 1.00 96.31 99 CYS A CA 1
ATOM 833 C C . CYS A 1 99 ? 13.455 -0.122 0.154 1.00 96.31 99 CYS A C 1
ATOM 835 O O . CYS A 1 99 ? 13.108 0.730 0.974 1.00 96.31 99 CYS A O 1
ATOM 837 N N . ASP A 1 100 ? 14.606 -0.782 0.261 1.00 94.75 100 ASP A N 1
ATOM 838 C CA . ASP A 1 100 ? 15.588 -0.611 1.326 1.00 94.75 100 ASP A CA 1
ATOM 839 C C . ASP A 1 100 ? 16.210 0.781 1.311 1.00 94.75 100 ASP A C 1
ATOM 841 O O . ASP A 1 100 ? 16.265 1.462 2.341 1.00 94.75 100 ASP A O 1
ATOM 845 N N . PHE A 1 101 ? 16.628 1.241 0.134 1.00 94.38 101 PHE A N 1
ATOM 846 C CA . PHE A 1 101 ? 17.146 2.586 -0.060 1.00 94.38 101 PHE A CA 1
ATOM 847 C C . PHE A 1 101 ? 16.102 3.659 0.278 1.00 94.38 101 PHE A C 1
ATOM 849 O O . PHE A 1 101 ? 16.398 4.591 1.036 1.00 94.38 101 PHE A O 1
ATOM 856 N N . THR A 1 102 ? 14.872 3.504 -0.223 1.00 95.56 102 THR A N 1
ATOM 857 C CA . THR A 1 102 ? 13.753 4.412 0.058 1.00 95.56 102 THR A CA 1
ATOM 858 C C . THR A 1 102 ? 13.447 4.454 1.558 1.00 95.56 102 THR A C 1
ATOM 860 O O . THR A 1 102 ? 13.362 5.541 2.136 1.00 95.56 102 THR A O 1
ATOM 863 N N . TYR A 1 103 ? 13.363 3.297 2.226 1.00 95.56 103 TYR A N 1
ATOM 864 C CA . TYR A 1 103 ? 13.169 3.198 3.677 1.00 95.56 103 TYR A CA 1
ATOM 865 C C . TYR A 1 103 ? 14.280 3.903 4.466 1.00 95.56 103 TYR A C 1
ATOM 867 O O . TYR A 1 103 ? 13.994 4.672 5.386 1.00 95.56 103 TYR A O 1
ATOM 875 N N . ASN A 1 104 ? 15.548 3.673 4.117 1.00 94.00 104 ASN A N 1
ATOM 876 C CA . ASN A 1 104 ? 16.683 4.257 4.836 1.00 94.00 104 ASN A CA 1
ATOM 877 C C . ASN A 1 104 ? 16.686 5.789 4.742 1.00 94.00 104 ASN A C 1
ATOM 879 O O . ASN A 1 104 ? 16.975 6.468 5.728 1.00 94.00 104 ASN A O 1
ATOM 883 N N . LYS A 1 105 ? 16.306 6.342 3.583 1.00 94.38 105 LYS A N 1
ATOM 884 C CA . LYS A 1 105 ? 16.110 7.789 3.418 1.00 94.38 105 LYS A CA 1
ATOM 885 C C . LYS A 1 105 ? 14.906 8.303 4.197 1.00 94.38 105 LYS A C 1
ATOM 887 O O . LYS A 1 105 ? 15.006 9.331 4.854 1.00 94.38 105 LYS A O 1
ATOM 892 N N . PHE A 1 106 ? 13.774 7.608 4.125 1.00 95.62 106 PHE A N 1
ATOM 893 C CA . PHE A 1 106 ? 12.533 8.051 4.757 1.00 95.62 106 PHE A CA 1
ATOM 894 C C . PHE A 1 106 ? 12.610 8.040 6.288 1.00 95.62 106 PHE A C 1
ATOM 896 O O . PHE A 1 106 ? 12.085 8.943 6.948 1.00 95.62 106 PHE A O 1
ATOM 903 N N . SER A 1 107 ? 13.298 7.038 6.834 1.00 93.44 107 SER A N 1
ATOM 904 C CA . SER A 1 107 ? 13.505 6.847 8.269 1.00 93.44 107 SER A CA 1
ATOM 905 C C . SER A 1 107 ? 14.592 7.746 8.865 1.00 93.44 107 SER A C 1
ATOM 907 O O . SER A 1 107 ? 14.828 7.667 10.065 1.00 93.44 107 SER A O 1
ATOM 909 N N . ASP A 1 108 ? 15.254 8.585 8.058 1.00 87.88 108 ASP A N 1
ATOM 910 C CA . ASP A 1 108 ? 16.409 9.393 8.470 1.00 87.88 108 ASP A CA 1
ATOM 911 C C . ASP A 1 108 ? 17.510 8.536 9.139 1.00 87.88 108 ASP A C 1
ATOM 913 O O . ASP A 1 108 ? 18.136 8.949 10.114 1.00 87.88 108 ASP A O 1
ATOM 917 N N . LEU A 1 109 ? 17.745 7.326 8.605 1.00 75.12 109 LEU A N 1
ATOM 918 C CA . LEU A 1 109 ? 18.680 6.321 9.138 1.00 75.12 109 LEU A CA 1
ATOM 919 C C . LEU A 1 109 ? 18.358 5.857 10.573 1.00 75.12 109 LEU A C 1
ATOM 921 O O . LEU A 1 109 ? 19.268 5.577 11.360 1.00 75.12 109 LEU A O 1
ATOM 925 N N . ALA A 1 110 ? 17.070 5.758 10.916 1.00 75.75 110 ALA A N 1
ATOM 926 C CA . ALA A 1 110 ? 16.622 5.185 12.184 1.00 75.75 110 ALA A CA 1
ATOM 927 C C . ALA A 1 110 ? 17.164 3.762 12.406 1.00 75.75 110 ALA A C 1
ATOM 929 O O . ALA A 1 110 ? 17.587 3.065 11.477 1.00 75.75 110 ALA A O 1
ATOM 930 N N . HIS A 1 111 ? 17.133 3.303 13.661 1.00 79.19 111 HIS A N 1
ATOM 931 C CA . HIS A 1 111 ? 17.654 1.986 14.007 1.00 79.19 111 HIS A CA 1
ATOM 932 C C . HIS A 1 111 ? 16.915 0.900 13.198 1.00 79.19 111 HIS A C 1
ATOM 934 O O . HIS A 1 111 ? 15.691 0.967 13.087 1.00 79.19 111 HIS A O 1
ATOM 940 N N . PRO A 1 112 ? 17.581 -0.167 12.707 1.00 76.62 112 PRO A N 1
ATOM 941 C CA . PRO A 1 112 ? 16.933 -1.221 11.912 1.00 76.62 112 PRO A CA 1
ATOM 942 C C . PRO A 1 112 ? 15.703 -1.900 12.545 1.00 76.62 112 PRO A C 1
ATOM 944 O O . PRO A 1 112 ? 14.937 -2.556 11.848 1.00 76.62 112 PRO A O 1
ATOM 947 N N . TYR A 1 113 ? 15.497 -1.753 13.859 1.00 79.69 113 TYR A N 1
ATOM 948 C CA . TYR A 1 113 ? 14.334 -2.297 14.570 1.00 79.69 113 TYR A CA 1
ATOM 949 C C . TYR A 1 113 ? 13.134 -1.343 14.581 1.00 79.69 113 TYR A C 1
ATOM 951 O O . TYR A 1 113 ? 12.024 -1.774 14.886 1.00 79.69 113 TYR A O 1
ATOM 959 N N . ASP A 1 114 ? 13.321 -0.066 14.245 1.00 87.62 114 ASP A N 1
ATOM 960 C CA . ASP A 1 114 ? 12.248 0.930 14.263 1.00 87.62 114 ASP A CA 1
ATOM 961 C C . ASP A 1 114 ? 11.248 0.722 13.119 1.00 87.62 114 ASP A C 1
ATOM 963 O O . ASP A 1 114 ? 10.087 1.111 13.251 1.00 87.62 114 ASP A O 1
ATOM 967 N N . VAL A 1 115 ? 11.643 -0.008 12.065 1.00 90.38 115 VAL A N 1
ATOM 968 C CA . VAL A 1 115 ? 10.739 -0.462 10.996 1.00 90.38 115 VAL A CA 1
ATOM 969 C C . VAL A 1 115 ? 9.505 -1.181 11.545 1.00 90.38 115 VAL A C 1
ATOM 971 O O . VAL A 1 115 ? 8.417 -1.017 11.013 1.00 90.38 115 VAL A O 1
ATOM 974 N N . TYR A 1 116 ? 9.636 -1.923 12.649 1.00 92.62 116 TYR A N 1
ATOM 975 C CA . TYR A 1 116 ? 8.531 -2.680 13.238 1.00 92.62 116 TYR A CA 1
ATOM 976 C C . TYR A 1 116 ? 7.637 -1.857 14.164 1.00 92.62 116 TYR A C 1
ATOM 978 O O . TYR A 1 116 ? 6.582 -2.345 14.556 1.00 92.62 116 TYR A O 1
ATOM 986 N N . LYS A 1 117 ? 8.046 -0.636 14.526 1.00 92.75 117 LYS A N 1
ATOM 987 C CA . LYS A 1 117 ? 7.366 0.189 15.537 1.00 92.75 117 LYS A CA 1
ATOM 988 C C . LYS A 1 117 ? 6.422 1.227 14.937 1.00 92.75 117 LYS A C 1
ATOM 990 O O . LYS A 1 117 ? 5.618 1.813 15.652 1.00 92.75 117 LYS A O 1
ATOM 995 N N . SER A 1 118 ? 6.533 1.476 13.633 1.00 95.12 118 SER A N 1
ATOM 996 C CA . SER A 1 118 ? 5.717 2.448 12.907 1.00 95.12 118 SER A CA 1
ATOM 997 C C . SER A 1 118 ? 5.152 1.823 11.640 1.00 95.12 118 SER A C 1
ATOM 999 O O . SER A 1 118 ? 5.902 1.311 10.808 1.00 95.12 118 SER A O 1
ATOM 1001 N N . GLY A 1 119 ? 3.829 1.911 11.479 1.00 97.25 119 GLY A N 1
ATOM 1002 C CA . GLY A 1 119 ? 3.145 1.430 10.283 1.00 97.25 119 GLY A CA 1
ATOM 1003 C C . GLY A 1 119 ? 3.685 2.103 9.025 1.00 97.25 119 GLY A C 1
ATOM 1004 O O . GLY A 1 119 ? 3.968 1.422 8.048 1.00 97.25 119 GLY A O 1
ATOM 1005 N N . PHE A 1 120 ? 3.951 3.413 9.068 1.00 97.75 120 PHE A N 1
ATOM 1006 C CA . PHE A 1 120 ? 4.563 4.133 7.948 1.00 97.75 120 PHE A CA 1
ATOM 1007 C C . PHE A 1 120 ? 5.992 3.670 7.647 1.00 97.75 120 PHE A C 1
ATOM 1009 O O . PHE A 1 120 ? 6.363 3.549 6.485 1.00 97.75 120 PHE A O 1
ATOM 1016 N N . LEU A 1 121 ? 6.811 3.380 8.661 1.00 97.25 121 LEU A N 1
ATOM 1017 C CA . LEU A 1 121 ? 8.169 2.885 8.418 1.00 97.25 121 LEU A CA 1
ATOM 1018 C C . LEU A 1 121 ? 8.154 1.489 7.790 1.00 97.25 121 LEU A C 1
ATOM 1020 O O . LEU A 1 121 ? 8.880 1.244 6.825 1.00 97.25 121 LEU A O 1
ATOM 1024 N N . LEU A 1 122 ? 7.294 0.595 8.281 1.00 97.75 122 LEU A N 1
ATOM 1025 C CA . LEU A 1 122 ? 7.114 -0.706 7.650 1.00 97.75 122 LEU A CA 1
ATOM 1026 C C . LEU A 1 122 ? 6.549 -0.564 6.236 1.00 97.75 122 LEU A C 1
ATOM 1028 O O . LEU A 1 122 ? 7.084 -1.162 5.310 1.00 97.75 122 LEU A O 1
ATOM 1032 N N . GLY A 1 123 ? 5.519 0.264 6.060 1.00 98.25 123 GLY A N 1
ATOM 1033 C CA . GLY A 1 123 ? 4.916 0.556 4.766 1.00 98.25 123 GLY A CA 1
ATOM 1034 C C . GLY A 1 123 ? 5.954 1.027 3.753 1.00 98.25 123 GLY A C 1
ATOM 1035 O O . GLY A 1 123 ? 5.936 0.550 2.630 1.00 98.25 123 GLY A O 1
ATOM 1036 N N . ALA A 1 124 ? 6.916 1.864 4.155 1.00 97.81 124 ALA A N 1
ATOM 1037 C CA . ALA A 1 124 ? 8.008 2.322 3.299 1.00 97.81 124 ALA A CA 1
ATOM 1038 C C . ALA A 1 124 ? 8.908 1.166 2.836 1.00 97.81 124 ALA A C 1
ATOM 1040 O O . ALA A 1 124 ? 9.254 1.076 1.658 1.00 97.81 124 ALA A O 1
ATOM 1041 N N . LYS A 1 125 ? 9.241 0.258 3.761 1.00 97.56 125 LYS A N 1
ATOM 1042 C CA . LYS A 1 125 ? 10.092 -0.918 3.526 1.00 97.56 125 LYS A CA 1
ATOM 1043 C C . LYS A 1 125 ? 9.472 -1.933 2.562 1.00 97.56 125 LYS A C 1
ATOM 1045 O O . LYS A 1 125 ? 10.201 -2.710 1.955 1.00 97.56 125 LYS A O 1
ATOM 1050 N N . ILE A 1 126 ? 8.144 -1.955 2.434 1.00 98.06 126 ILE A N 1
ATOM 1051 C CA . ILE A 1 126 ? 7.420 -2.932 1.604 1.00 98.06 126 ILE A CA 1
ATOM 1052 C C . ILE A 1 126 ? 6.440 -2.289 0.612 1.00 98.06 126 ILE A C 1
ATOM 1054 O O . ILE A 1 126 ? 5.562 -2.981 0.094 1.00 98.06 126 ILE A O 1
ATOM 1058 N N . HIS A 1 127 ? 6.571 -0.983 0.346 1.00 98.38 127 HIS A N 1
ATOM 1059 C CA . HIS A 1 127 ? 5.586 -0.183 -0.403 1.00 98.38 127 HIS A CA 1
ATOM 1060 C C . HIS A 1 127 ? 5.279 -0.749 -1.794 1.00 98.38 127 HIS A C 1
ATOM 1062 O O . HIS A 1 127 ? 4.169 -0.628 -2.306 1.00 98.38 127 HIS A O 1
ATOM 1068 N N . ASP A 1 128 ? 6.265 -1.429 -2.360 1.00 98.06 128 ASP A N 1
ATOM 1069 C CA . ASP A 1 128 ? 6.309 -1.849 -3.747 1.00 98.06 128 ASP A CA 1
ATOM 1070 C C . ASP A 1 128 ? 6.078 -3.366 -3.915 1.00 98.06 128 ASP A C 1
ATOM 1072 O O . ASP A 1 128 ? 6.123 -3.910 -5.021 1.00 98.06 128 ASP A O 1
ATOM 1076 N N . PHE A 1 129 ? 5.761 -4.071 -2.816 1.00 97.94 129 PHE A N 1
ATOM 1077 C CA . PHE A 1 129 ? 5.537 -5.523 -2.775 1.00 97.94 129 PHE A CA 1
ATOM 1078 C C . PHE A 1 129 ? 4.531 -6.014 -3.828 1.00 97.94 129 PHE A C 1
ATOM 1080 O O . PHE A 1 129 ? 4.686 -7.092 -4.407 1.00 97.94 129 PHE A O 1
ATOM 1087 N N . GLY A 1 130 ? 3.516 -5.203 -4.137 1.00 98.12 130 GLY A N 1
ATOM 1088 C CA . GLY A 1 130 ? 2.513 -5.535 -5.146 1.00 98.12 130 GLY A CA 1
ATOM 1089 C C . GLY A 1 130 ? 3.075 -5.735 -6.558 1.00 98.12 130 GLY A C 1
ATOM 1090 O O . GLY A 1 130 ? 2.405 -6.364 -7.383 1.00 98.12 130 GLY A O 1
ATOM 1091 N N . LYS A 1 131 ? 4.293 -5.262 -6.865 1.00 98.25 131 LYS A N 1
ATOM 1092 C CA . LYS A 1 131 ? 4.936 -5.473 -8.173 1.00 98.25 131 LYS A CA 1
ATOM 1093 C C . LYS A 1 131 ? 5.138 -6.955 -8.487 1.00 98.25 131 LYS A C 1
ATOM 1095 O O . LYS A 1 131 ? 4.909 -7.364 -9.627 1.00 98.25 131 LYS A O 1
ATOM 1100 N N . LEU A 1 132 ? 5.424 -7.775 -7.469 1.00 97.19 132 LEU A N 1
ATOM 1101 C CA . LEU A 1 132 ? 5.561 -9.232 -7.604 1.00 97.19 132 LEU A CA 1
ATOM 1102 C C . LEU A 1 132 ? 4.292 -9.903 -8.149 1.00 97.19 132 LEU A C 1
ATOM 1104 O O . LEU A 1 132 ? 4.363 -10.934 -8.811 1.00 97.19 132 LEU A O 1
ATOM 1108 N N . CYS A 1 133 ? 3.122 -9.322 -7.877 1.00 95.06 133 CYS A N 1
ATOM 1109 C CA . CYS A 1 133 ? 1.826 -9.887 -8.252 1.00 95.06 133 CYS A CA 1
ATOM 1110 C C . CYS A 1 133 ? 1.217 -9.245 -9.506 1.00 95.06 133 CYS A C 1
ATOM 1112 O O . CYS A 1 133 ? 0.152 -9.668 -9.955 1.00 95.06 133 CYS A O 1
ATOM 1114 N N . THR A 1 134 ? 1.826 -8.184 -10.039 1.00 97.19 134 THR A N 1
ATOM 1115 C CA . THR A 1 134 ? 1.177 -7.323 -11.041 1.00 97.19 134 THR A CA 1
ATOM 1116 C C . THR A 1 134 ? 1.983 -7.100 -12.308 1.00 97.19 134 THR A C 1
ATOM 1118 O O . THR A 1 134 ? 1.470 -6.429 -13.203 1.00 97.19 134 THR A O 1
ATOM 1121 N N . GLN A 1 135 ? 3.183 -7.681 -12.406 1.00 96.88 135 GLN A N 1
ATOM 1122 C CA . GLN A 1 135 ? 4.041 -7.548 -13.576 1.00 96.88 135 GLN A CA 1
ATOM 1123 C C . GLN A 1 135 ? 3.335 -8.014 -14.855 1.00 96.88 135 GLN A C 1
ATOM 1125 O O . GLN A 1 135 ? 2.854 -9.142 -14.961 1.00 96.88 135 GLN A O 1
ATOM 1130 N N . THR A 1 136 ? 3.348 -7.148 -15.858 1.00 96.62 136 THR A N 1
ATOM 1131 C CA . THR A 1 136 ? 3.020 -7.474 -17.248 1.00 96.62 136 THR A CA 1
ATOM 1132 C C . THR A 1 136 ? 4.153 -6.995 -18.138 1.00 96.62 136 THR A C 1
ATOM 1134 O O . THR A 1 136 ? 4.670 -5.910 -17.897 1.00 96.62 136 THR A O 1
ATOM 1137 N N . ILE A 1 137 ? 4.532 -7.764 -19.155 1.00 96.94 137 ILE A N 1
ATOM 1138 C CA . ILE A 1 137 ? 5.620 -7.410 -20.076 1.00 96.94 137 ILE A CA 1
ATOM 1139 C C . ILE A 1 137 ? 5.009 -7.036 -21.426 1.00 96.94 137 ILE A C 1
ATOM 1141 O O . ILE A 1 137 ? 4.157 -7.767 -21.933 1.00 96.94 137 ILE A O 1
ATOM 1145 N N . ASP A 1 138 ? 5.412 -5.894 -21.978 1.00 96.62 138 ASP A N 1
ATOM 1146 C CA . ASP A 1 138 ? 4.980 -5.464 -23.307 1.00 96.62 138 ASP A CA 1
ATOM 1147 C C . ASP A 1 138 ? 5.801 -6.104 -24.440 1.00 96.62 138 ASP A C 1
ATOM 1149 O O . ASP A 1 138 ? 6.728 -6.886 -24.223 1.00 96.62 138 ASP A O 1
ATOM 1153 N N . GLU A 1 139 ? 5.449 -5.775 -25.681 1.00 96.62 139 GLU A N 1
ATOM 1154 C CA . GLU A 1 139 ? 6.105 -6.295 -26.887 1.00 96.62 139 GLU A CA 1
ATOM 1155 C C . GLU A 1 139 ? 7.598 -5.941 -27.001 1.00 96.62 139 GLU A C 1
ATOM 1157 O O . GLU A 1 139 ? 8.336 -6.642 -27.691 1.00 96.62 139 GLU A O 1
ATOM 1162 N N . ASN A 1 140 ? 8.060 -4.902 -26.296 1.00 96.00 140 ASN A N 1
ATOM 1163 C CA . ASN A 1 140 ? 9.459 -4.474 -26.269 1.00 96.00 140 ASN A CA 1
ATOM 1164 C C . ASN A 1 140 ? 10.240 -5.096 -25.100 1.00 96.00 140 ASN A C 1
ATOM 1166 O O . ASN A 1 140 ? 11.410 -4.770 -24.896 1.00 96.00 140 ASN A O 1
ATOM 1170 N N . GLY A 1 141 ? 9.612 -5.979 -24.319 1.00 95.19 141 GLY A N 1
ATOM 1171 C CA . GLY A 1 141 ? 10.223 -6.587 -23.141 1.00 95.19 141 GLY A CA 1
ATOM 1172 C C . GLY A 1 141 ? 10.230 -5.683 -21.906 1.00 95.19 141 GLY A C 1
ATOM 1173 O O . GLY A 1 141 ? 10.912 -6.012 -20.935 1.00 95.19 141 GLY A O 1
ATOM 1174 N N . ILE A 1 142 ? 9.485 -4.569 -21.917 1.00 97.00 142 ILE A N 1
ATOM 1175 C CA . ILE A 1 142 ? 9.406 -3.629 -20.794 1.00 97.00 142 ILE A CA 1
ATOM 1176 C C . ILE A 1 142 ? 8.290 -4.064 -19.843 1.00 97.00 142 ILE A C 1
ATOM 1178 O O . ILE A 1 142 ? 7.153 -4.314 -20.250 1.00 97.00 142 ILE A O 1
ATOM 1182 N N . ALA A 1 143 ? 8.618 -4.149 -18.557 1.00 97.31 143 ALA A N 1
ATOM 1183 C CA . ALA A 1 143 ? 7.671 -4.493 -17.511 1.00 97.31 143 ALA A CA 1
ATOM 1184 C C . ALA A 1 143 ? 6.849 -3.284 -17.030 1.00 97.31 143 ALA A C 1
ATOM 1186 O O . ALA A 1 143 ? 7.363 -2.181 -16.830 1.00 97.31 143 ALA A O 1
ATOM 1187 N N . HIS A 1 144 ? 5.569 -3.539 -16.767 1.00 96.75 144 HIS A N 1
ATOM 1188 C CA . HIS A 1 144 ? 4.575 -2.605 -16.240 1.00 96.75 144 HIS A CA 1
ATOM 1189 C C . HIS A 1 144 ? 3.900 -3.191 -14.997 1.00 96.75 144 HIS A C 1
ATOM 1191 O O . HIS A 1 144 ? 3.755 -4.408 -14.883 1.00 96.75 144 HIS A O 1
ATOM 1197 N N . TYR A 1 145 ? 3.456 -2.321 -14.086 1.00 97.19 145 TYR A N 1
ATOM 1198 C CA . TYR A 1 145 ? 2.976 -2.693 -12.745 1.00 97.19 145 TYR A CA 1
ATOM 1199 C C . TYR A 1 145 ? 1.672 -1.969 -12.379 1.00 97.19 145 TYR A C 1
ATOM 1201 O O . TYR A 1 145 ? 1.580 -1.263 -11.376 1.00 97.19 145 TYR A O 1
ATOM 1209 N N . PHE A 1 146 ? 0.652 -2.059 -13.231 1.00 96.25 146 PHE A N 1
ATOM 1210 C CA . PHE A 1 146 ? -0.581 -1.287 -13.040 1.00 96.25 146 PHE A CA 1
ATOM 1211 C C . PHE A 1 146 ? -1.374 -1.732 -11.796 1.00 96.25 146 PHE A C 1
ATOM 1213 O O . PHE A 1 146 ? -1.826 -2.879 -11.720 1.00 96.25 146 PHE A O 1
ATOM 1220 N N . GLY A 1 147 ? -1.609 -0.810 -10.856 1.00 97.69 147 GLY A N 1
ATOM 1221 C CA . GLY A 1 147 ? -2.372 -1.059 -9.625 1.00 97.69 147 GLY A CA 1
ATOM 1222 C C . GLY A 1 147 ? -1.617 -1.882 -8.576 1.00 97.69 147 GLY A C 1
ATOM 1223 O O . GLY A 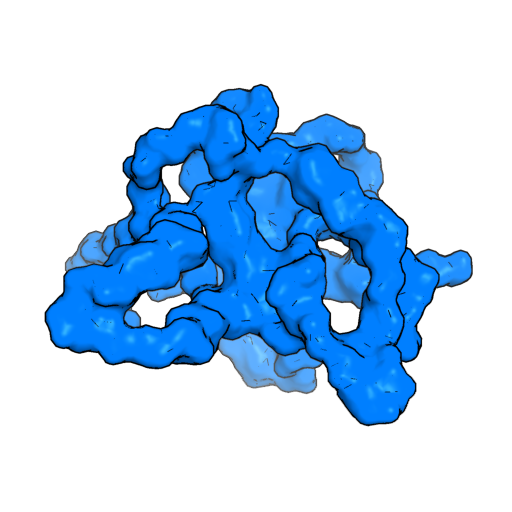1 147 ? -2.251 -2.537 -7.744 1.00 97.69 147 GLY A O 1
ATOM 1224 N N . HIS A 1 148 ? -0.281 -1.917 -8.643 1.00 98.44 148 HIS A N 1
ATOM 1225 C CA . HIS A 1 148 ? 0.554 -2.622 -7.669 1.00 98.44 148 HIS A CA 1
ATOM 1226 C C . HIS A 1 148 ? 0.393 -2.047 -6.257 1.00 98.44 148 HIS A C 1
ATOM 1228 O O . HIS A 1 148 ? 0.387 -2.809 -5.297 1.00 98.44 148 HIS A O 1
ATOM 1234 N N . GLU A 1 149 ? 0.170 -0.742 -6.129 1.00 98.62 149 GLU A N 1
ATOM 1235 C CA . GLU A 1 149 ? -0.085 -0.047 -4.871 1.00 98.62 149 GLU A CA 1
ATOM 1236 C C . GLU A 1 149 ? -1.366 -0.563 -4.191 1.00 98.62 149 GLU A C 1
ATOM 1238 O O . GLU A 1 149 ? -1.399 -0.815 -2.985 1.00 98.62 149 GLU A O 1
ATOM 1243 N N . ASN A 1 150 ? -2.417 -0.817 -4.979 1.00 98.69 150 ASN A N 1
ATOM 1244 C CA . ASN A 1 150 ? -3.695 -1.328 -4.481 1.00 98.69 150 ASN A CA 1
ATOM 1245 C C . ASN A 1 150 ? -3.583 -2.808 -4.094 1.00 98.69 150 ASN A C 1
ATOM 1247 O O . ASN A 1 150 ? -4.035 -3.213 -3.022 1.00 98.69 150 ASN A O 1
ATOM 1251 N N . VAL A 1 151 ? -2.962 -3.613 -4.965 1.00 98.50 151 VAL A N 1
ATOM 1252 C CA . VAL A 1 151 ? -2.763 -5.052 -4.739 1.00 98.50 151 VAL A CA 1
ATOM 1253 C C . VAL A 1 151 ? -1.854 -5.283 -3.532 1.00 98.50 151 VAL A C 1
ATOM 1255 O O . VAL A 1 151 ? -2.193 -6.083 -2.665 1.00 98.50 151 VAL A O 1
ATOM 1258 N N . GLY A 1 152 ? -0.737 -4.557 -3.443 1.00 98.31 152 GLY A N 1
ATOM 1259 C CA . GLY A 1 152 ? 0.213 -4.638 -2.336 1.00 98.31 152 GLY A CA 1
ATOM 1260 C C . GLY A 1 152 ? -0.436 -4.288 -1.000 1.00 98.31 152 GLY A C 1
ATOM 1261 O O . GLY A 1 152 ? -0.332 -5.067 -0.054 1.00 98.31 152 GLY A O 1
ATOM 1262 N N . SER A 1 153 ? -1.181 -3.177 -0.947 1.00 98.56 153 SER A N 1
ATOM 1263 C CA . SER A 1 153 ? -1.892 -2.749 0.265 1.00 98.56 153 SER A CA 1
ATOM 1264 C C . SER A 1 153 ? -2.912 -3.798 0.718 1.00 98.56 153 SER A C 1
ATOM 1266 O O . SER A 1 153 ? -2.936 -4.179 1.886 1.00 98.56 153 SER A O 1
ATOM 1268 N N . TYR A 1 154 ? -3.693 -4.363 -0.211 1.00 98.44 154 TYR A N 1
ATOM 1269 C CA . TYR A 1 154 ? -4.657 -5.414 0.119 1.00 98.44 154 TYR A CA 1
ATOM 1270 C C . TYR A 1 154 ? -3.990 -6.720 0.578 1.00 98.44 154 TYR A C 1
ATOM 1272 O O . TYR A 1 154 ? -4.456 -7.374 1.513 1.00 98.44 154 TYR A O 1
ATOM 1280 N N . CYS A 1 155 ? -2.880 -7.120 -0.047 1.00 97.31 155 CYS A N 1
ATOM 1281 C CA . CYS A 1 155 ? -2.112 -8.278 0.405 1.00 97.31 155 CYS A CA 1
ATOM 1282 C C . CYS A 1 155 ? -1.625 -8.077 1.846 1.00 97.31 155 CYS A C 1
ATOM 1284 O O . CYS A 1 155 ? -1.843 -8.953 2.683 1.00 97.31 155 CYS A O 1
ATOM 1286 N N . VAL A 1 156 ? -1.053 -6.912 2.158 1.00 97.25 156 VAL A N 1
ATOM 1287 C CA . VAL A 1 156 ? -0.595 -6.565 3.511 1.00 97.25 156 VAL A CA 1
ATOM 1288 C C . VAL A 1 156 ? -1.752 -6.562 4.508 1.00 97.25 156 VAL A C 1
ATOM 1290 O O . VAL A 1 156 ? -1.675 -7.261 5.516 1.00 97.25 156 VAL A O 1
ATOM 1293 N N . LEU A 1 157 ? -2.864 -5.902 4.186 1.00 97.94 157 LEU A N 1
ATOM 1294 C CA . LEU A 1 157 ? -4.073 -5.864 5.014 1.00 97.94 157 LEU A CA 1
ATOM 1295 C C . LEU A 1 157 ? -4.587 -7.262 5.403 1.00 97.94 157 LEU A C 1
ATOM 1297 O O . LEU A 1 157 ? -5.080 -7.463 6.508 1.00 97.94 157 LEU A O 1
ATOM 1301 N N . THR A 1 158 ? -4.504 -8.229 4.487 1.00 96.56 158 THR A N 1
ATOM 1302 C CA . THR A 1 158 ? -5.093 -9.568 4.669 1.00 96.56 158 THR A CA 1
ATOM 1303 C C . THR A 1 158 ? -4.131 -10.600 5.264 1.00 96.56 158 THR A C 1
ATOM 1305 O O . THR A 1 158 ? -4.565 -11.701 5.623 1.00 96.56 158 THR A O 1
ATOM 1308 N N . THR A 1 159 ? -2.827 -10.307 5.330 1.00 93.94 159 THR A N 1
ATOM 1309 C CA . THR A 1 159 ? -1.808 -11.314 5.683 1.00 93.94 159 THR A CA 1
ATOM 1310 C C . THR A 1 159 ? -0.746 -10.847 6.669 1.00 93.94 159 THR A C 1
ATOM 1312 O O . THR A 1 159 ? -0.169 -11.712 7.324 1.00 93.94 159 THR A O 1
ATOM 1315 N N . LEU A 1 160 ? -0.455 -9.549 6.793 1.00 96.06 160 LEU A N 1
ATOM 1316 C CA . LEU A 1 160 ? 0.690 -9.074 7.569 1.00 96.06 160 LEU A CA 1
ATOM 1317 C C . LEU A 1 160 ? 0.551 -9.416 9.057 1.00 96.06 160 LEU A C 1
ATOM 1319 O O . LEU A 1 160 ? -0.505 -9.242 9.661 1.00 96.06 160 LEU A O 1
ATOM 1323 N N . TYR A 1 161 ? 1.651 -9.870 9.651 1.00 95.38 161 TYR A N 1
ATOM 1324 C CA . TYR A 1 161 ? 1.779 -10.063 11.088 1.00 95.38 161 TYR A CA 1
ATOM 1325 C C . TYR A 1 161 ? 3.106 -9.499 11.577 1.00 95.38 161 TYR A C 1
ATOM 1327 O O . TYR A 1 161 ? 4.176 -9.908 11.121 1.00 95.38 161 TYR A O 1
ATOM 1335 N N . ASN A 1 162 ? 3.036 -8.555 12.509 1.00 95.00 162 ASN A N 1
ATOM 1336 C CA . ASN A 1 162 ? 4.211 -8.006 13.159 1.00 95.00 162 ASN A CA 1
ATOM 1337 C C . ASN A 1 162 ? 4.757 -9.038 14.163 1.00 95.00 162 ASN A C 1
ATOM 1339 O O . ASN A 1 162 ? 3.979 -9.575 14.955 1.00 95.00 162 ASN A O 1
ATOM 1343 N N . PRO A 1 163 ? 6.069 -9.343 14.158 1.00 93.06 163 PRO A N 1
ATOM 1344 C CA . PRO A 1 163 ? 6.655 -10.257 15.140 1.00 93.06 163 PRO A CA 1
ATOM 1345 C C . PRO A 1 163 ? 6.551 -9.751 16.588 1.00 93.06 163 PRO A C 1
ATOM 1347 O O . PRO A 1 163 ? 6.684 -10.546 17.515 1.00 93.06 163 PRO A O 1
ATOM 1350 N N . PHE A 1 164 ? 6.320 -8.454 16.789 1.00 93.31 164 PHE A N 1
ATOM 1351 C CA . PHE A 1 164 ? 6.109 -7.851 18.098 1.00 93.31 164 PHE A CA 1
ATOM 1352 C C . PHE A 1 164 ? 4.614 -7.585 18.304 1.00 93.31 164 PHE A C 1
ATOM 1354 O O . PHE A 1 164 ? 4.027 -6.723 17.650 1.00 93.31 164 PHE A O 1
ATOM 1361 N N . GLU A 1 165 ? 4.008 -8.329 19.231 1.00 91.25 165 GLU A N 1
ATOM 1362 C CA . GLU A 1 165 ? 2.552 -8.348 19.427 1.00 91.25 165 GLU A CA 1
ATOM 1363 C C . GLU A 1 165 ? 1.959 -6.971 19.759 1.00 91.25 165 GLU A C 1
ATOM 1365 O O . GLU A 1 165 ? 0.866 -6.645 19.310 1.00 91.25 165 GLU A O 1
ATOM 1370 N N . GLU A 1 166 ? 2.703 -6.119 20.467 1.00 94.06 166 GLU A N 1
ATOM 1371 C CA . GLU A 1 166 ? 2.279 -4.753 20.805 1.00 94.06 166 GLU A CA 1
ATOM 1372 C C . GLU A 1 166 ? 2.040 -3.850 19.582 1.00 94.06 166 GLU A C 1
ATOM 1374 O O . GLU A 1 166 ? 1.315 -2.861 19.679 1.00 94.06 166 GLU A O 1
ATOM 1379 N N . TYR A 1 167 ? 2.604 -4.202 18.421 1.00 94.56 167 TYR A N 1
ATOM 1380 C CA . TYR A 1 167 ? 2.420 -3.474 17.166 1.00 94.56 167 TYR A CA 1
ATOM 1381 C C . TYR A 1 167 ? 1.410 -4.144 16.221 1.00 94.56 167 TYR A C 1
ATOM 1383 O O . TYR A 1 167 ? 1.160 -3.622 15.136 1.00 94.56 167 TYR A O 1
ATOM 1391 N N . ASN A 1 168 ? 0.769 -5.250 16.617 1.00 93.81 168 ASN A N 1
ATOM 1392 C CA . ASN A 1 168 ? -0.349 -5.856 15.881 1.00 93.81 168 ASN A CA 1
ATOM 1393 C C . ASN A 1 168 ? -1.670 -5.111 16.163 1.00 93.81 168 ASN A C 1
ATOM 1395 O O . ASN A 1 168 ? -2.646 -5.697 16.621 1.00 93.81 168 ASN A O 1
ATOM 1399 N N . THR A 1 169 ? -1.697 -3.799 15.901 1.00 95.69 169 THR A N 1
ATOM 1400 C CA . THR A 1 169 ? -2.880 -2.940 16.094 1.00 95.69 169 THR A CA 1
ATOM 1401 C C . THR A 1 169 ? -3.488 -2.507 14.762 1.00 95.69 169 THR A C 1
ATOM 1403 O O . THR A 1 169 ? -2.774 -2.353 13.768 1.00 95.69 169 THR A O 1
ATOM 1406 N N . ASP A 1 170 ? -4.794 -2.220 14.754 1.00 95.94 170 ASP A N 1
ATOM 1407 C CA . ASP A 1 170 ? -5.486 -1.681 13.576 1.00 95.94 170 ASP A CA 1
ATOM 1408 C C . ASP A 1 170 ? -4.836 -0.384 13.084 1.00 95.94 170 ASP A C 1
ATOM 1410 O O . ASP A 1 170 ? -4.647 -0.210 11.886 1.00 95.94 170 ASP A O 1
ATOM 1414 N N . VAL A 1 171 ? -4.423 0.505 13.994 1.00 95.94 171 VAL A N 1
ATOM 1415 C CA . VAL A 1 171 ? -3.756 1.769 13.635 1.00 95.94 171 VAL A CA 1
ATOM 1416 C C . VAL A 1 171 ? -2.442 1.508 12.900 1.00 95.94 171 VAL A C 1
ATOM 1418 O O . VAL A 1 171 ? -2.228 2.061 11.824 1.00 95.94 171 VAL A O 1
ATOM 1421 N N . PHE A 1 172 ? -1.594 0.620 13.429 1.00 97.56 172 PHE A N 1
ATOM 1422 C CA . PHE A 1 172 ? -0.334 0.253 12.780 1.00 97.56 172 PHE A CA 1
ATOM 1423 C C . PHE A 1 172 ? -0.568 -0.317 11.375 1.00 97.56 172 PHE A C 1
ATOM 1425 O O . PHE A 1 172 ? 0.102 0.077 10.416 1.00 97.56 172 PHE A O 1
ATOM 1432 N N . LEU A 1 173 ? -1.530 -1.235 11.240 1.00 97.81 173 LEU A N 1
ATOM 1433 C CA . LEU A 1 173 ? -1.834 -1.867 9.960 1.00 97.81 173 LEU A CA 1
ATOM 1434 C C . LEU A 1 173 ? -2.430 -0.868 8.960 1.00 97.81 173 LEU A C 1
ATOM 1436 O O . LEU A 1 173 ? -2.053 -0.898 7.788 1.00 97.81 173 LEU A O 1
ATOM 1440 N N . LEU A 1 174 ? -3.306 0.035 9.410 1.00 98.25 174 LEU A N 1
ATOM 1441 C CA . LEU A 1 174 ? -3.883 1.097 8.585 1.00 98.25 174 LEU A CA 1
ATOM 1442 C C . LEU A 1 174 ? -2.813 2.063 8.078 1.00 98.25 174 LEU A C 1
ATOM 1444 O O . LEU A 1 174 ? -2.816 2.365 6.890 1.00 98.25 174 LEU A O 1
ATOM 1448 N N . ASP A 1 175 ? -1.878 2.500 8.923 1.00 98.31 175 ASP A N 1
ATOM 1449 C CA . ASP A 1 175 ? -0.791 3.399 8.513 1.00 98.31 175 ASP A CA 1
ATOM 1450 C C . ASP A 1 175 ? 0.143 2.733 7.491 1.00 98.31 175 ASP A C 1
ATOM 1452 O O . ASP A 1 175 ? 0.510 3.338 6.479 1.00 98.31 175 ASP A O 1
ATOM 1456 N N . CYS A 1 176 ? 0.466 1.453 7.706 1.00 98.44 176 CYS A N 1
ATOM 1457 C CA . CYS A 1 176 ? 1.231 0.643 6.759 1.00 98.44 176 CYS A CA 1
ATOM 1458 C C . CYS A 1 176 ? 0.510 0.532 5.410 1.00 98.44 176 CYS A C 1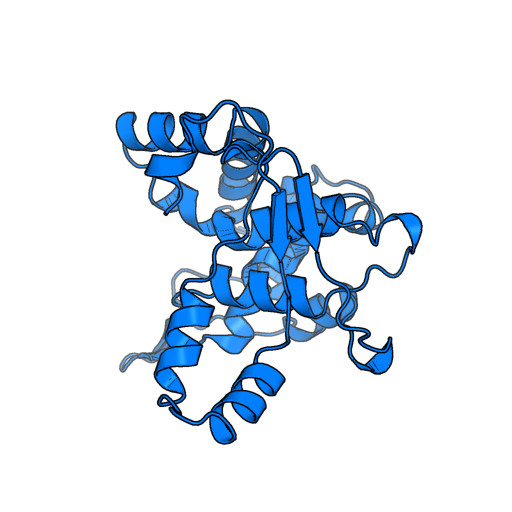
ATOM 1460 O O . CYS A 1 176 ? 1.064 0.888 4.365 1.00 98.44 176 CYS A O 1
ATOM 1462 N N . CYS A 1 177 ? -0.760 0.119 5.432 1.00 98.75 177 CYS A N 1
ATOM 1463 C CA . CYS A 1 177 ? -1.582 -0.007 4.235 1.00 98.75 177 CYS A CA 1
ATOM 1464 C C . CYS A 1 177 ? -1.776 1.336 3.528 1.00 98.75 177 CYS A C 1
ATOM 1466 O O . CYS A 1 177 ? -1.786 1.352 2.299 1.00 98.75 177 CYS A O 1
ATOM 1468 N N . PHE A 1 178 ? -1.926 2.440 4.267 1.00 98.75 178 PHE A N 1
ATOM 1469 C CA . PHE A 1 178 ? -2.110 3.785 3.723 1.00 98.75 178 PHE A CA 1
ATOM 1470 C C . PHE A 1 178 ? -0.905 4.198 2.888 1.00 98.75 178 PHE A C 1
ATOM 1472 O O . PHE A 1 178 ? -1.068 4.591 1.732 1.00 98.75 178 PHE A O 1
ATOM 1479 N N . LEU A 1 179 ? 0.305 4.064 3.437 1.00 98.81 179 LEU A N 1
ATOM 1480 C CA . LEU A 1 179 ? 1.509 4.414 2.695 1.00 98.81 179 LEU A CA 1
ATOM 1481 C C . LEU A 1 179 ? 1.636 3.569 1.426 1.00 98.81 179 LEU A C 1
ATOM 1483 O O . LEU A 1 179 ? 1.760 4.132 0.343 1.00 98.81 179 LEU A O 1
ATOM 1487 N N . ILE A 1 180 ? 1.488 2.245 1.538 1.00 98.81 180 ILE A N 1
ATOM 1488 C CA . ILE A 1 180 ? 1.528 1.335 0.384 1.00 98.81 180 ILE A CA 1
ATOM 1489 C C . ILE A 1 180 ? 0.476 1.728 -0.660 1.00 98.81 180 ILE A C 1
ATOM 1491 O O . ILE A 1 180 ? 0.784 1.809 -1.841 1.00 98.81 180 ILE A O 1
ATOM 1495 N N . ASN A 1 181 ? -0.768 1.999 -0.262 1.00 98.75 181 ASN A N 1
ATOM 1496 C CA . ASN A 1 181 ? -1.844 2.235 -1.224 1.00 98.75 181 ASN A CA 1
ATOM 1497 C C . ASN A 1 181 ? -1.705 3.567 -1.966 1.00 98.75 181 ASN A C 1
ATOM 1499 O O . ASN A 1 181 ? -2.170 3.683 -3.102 1.00 98.75 181 ASN A O 1
ATOM 1503 N N . TYR A 1 182 ? -1.142 4.580 -1.306 1.00 98.69 182 TYR A N 1
ATOM 1504 C CA . TYR A 1 182 ? -1.179 5.959 -1.782 1.00 98.69 182 TYR A CA 1
ATOM 1505 C C . TYR A 1 182 ? 0.187 6.517 -2.198 1.00 98.69 182 TYR A C 1
ATOM 1507 O O . TYR A 1 182 ? 0.230 7.640 -2.706 1.00 98.69 182 TYR A O 1
ATOM 1515 N N . HIS A 1 183 ? 1.281 5.754 -2.072 1.00 98.44 183 HIS A N 1
ATOM 1516 C CA . HIS A 1 183 ? 2.633 6.225 -2.401 1.00 98.44 183 HIS A CA 1
ATOM 1517 C C . HIS A 1 183 ? 2.808 6.701 -3.853 1.00 98.44 183 HIS A C 1
ATOM 1519 O O . HIS A 1 183 ? 3.573 7.630 -4.099 1.00 98.44 183 HIS A O 1
ATOM 1525 N N . MET A 1 184 ? 2.058 6.139 -4.808 1.00 97.25 184 MET A N 1
ATOM 1526 C CA . MET A 1 184 ? 2.111 6.560 -6.215 1.00 97.25 184 MET A CA 1
ATOM 1527 C C . MET A 1 184 ? 1.324 7.847 -6.506 1.00 97.25 184 MET A C 1
ATOM 1529 O O . MET A 1 184 ? 1.491 8.457 -7.564 1.00 97.25 184 MET A O 1
ATOM 1533 N N . MET A 1 185 ? 0.436 8.289 -5.608 1.00 97.31 185 MET A N 1
ATOM 1534 C CA . MET A 1 185 ? -0.436 9.438 -5.880 1.00 97.31 185 MET A CA 1
ATOM 1535 C C . MET A 1 185 ? 0.308 10.763 -6.106 1.00 97.31 185 MET A C 1
ATOM 1537 O O . MET A 1 185 ? -0.087 11.480 -7.036 1.00 97.31 185 MET A O 1
ATOM 1541 N N . PRO A 1 186 ? 1.356 11.110 -5.327 1.00 97.56 186 PRO A N 1
ATOM 1542 C CA . PRO A 1 186 ? 2.077 12.372 -5.481 1.00 97.56 186 PRO A CA 1
ATOM 1543 C C . PRO A 1 186 ? 2.677 12.610 -6.872 1.00 97.56 186 PRO A C 1
ATOM 1545 O O . PRO A 1 186 ? 2.708 13.760 -7.308 1.00 97.56 186 PRO A O 1
ATOM 1548 N N . PHE A 1 187 ? 3.028 11.556 -7.627 1.00 95.00 187 PHE A N 1
ATOM 1549 C CA . PHE A 1 187 ? 3.489 11.669 -9.024 1.00 95.00 187 PHE A CA 1
ATOM 1550 C C . PHE A 1 187 ? 2.492 12.401 -9.940 1.00 95.00 187 PHE A C 1
ATOM 1552 O O . PHE A 1 187 ? 2.869 12.938 -10.980 1.00 95.00 187 PHE A O 1
ATOM 1559 N N . ASN A 1 188 ? 1.212 12.443 -9.557 1.00 95.31 188 ASN A N 1
ATOM 1560 C CA . ASN A 1 188 ? 0.144 13.079 -10.324 1.00 95.31 188 ASN A CA 1
ATOM 1561 C C . ASN A 1 188 ? -0.289 14.446 -9.761 1.00 95.31 188 ASN A C 1
ATOM 1563 O O . ASN A 1 188 ? -1.246 15.047 -10.258 1.00 95.31 188 ASN A O 1
ATOM 1567 N N . TRP A 1 189 ? 0.368 14.972 -8.722 1.00 95.31 189 TRP A N 1
ATOM 1568 C CA . TRP A 1 189 ? -0.005 16.241 -8.077 1.00 95.31 189 TRP A CA 1
ATOM 1569 C C . TRP A 1 189 ? 0.660 17.448 -8.745 1.00 95.31 189 TRP A C 1
ATOM 1571 O O . TRP A 1 189 ? 1.308 18.279 -8.110 1.00 95.31 189 TRP A O 1
ATOM 1581 N N . ASN A 1 190 ? 0.445 17.573 -10.052 1.00 93.94 190 ASN A N 1
ATOM 1582 C CA . ASN A 1 190 ? 1.150 18.531 -10.909 1.00 93.94 190 ASN A CA 1
ATOM 1583 C C . ASN A 1 190 ? 0.587 19.962 -10.853 1.00 93.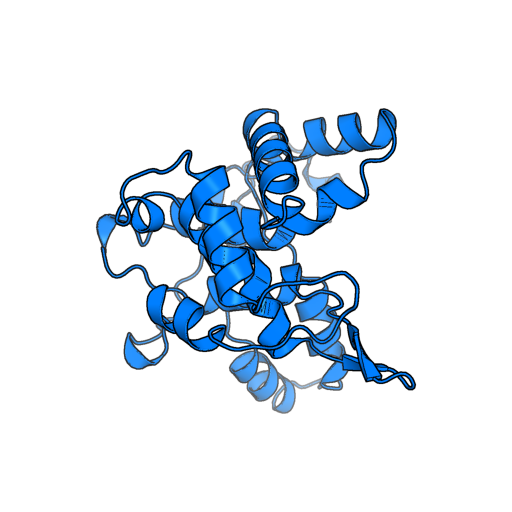94 190 ASN A C 1
ATOM 1585 O O . ASN A 1 190 ? 1.153 20.875 -11.445 1.00 93.94 190 ASN A O 1
ATOM 1589 N N . THR A 1 191 ? -0.531 20.182 -10.154 1.00 96.81 191 THR A N 1
ATOM 1590 C CA . THR A 1 191 ? -1.176 21.500 -10.043 1.00 96.81 191 THR A CA 1
ATOM 1591 C C . THR A 1 191 ? -1.486 21.868 -8.598 1.00 96.81 191 THR A C 1
ATOM 1593 O O . THR A 1 191 ? -1.744 21.003 -7.758 1.00 96.81 191 THR A O 1
ATOM 1596 N N . GLU A 1 192 ? -1.563 23.167 -8.321 1.00 97.12 192 GLU A N 1
ATOM 1597 C CA . GLU A 1 192 ? -1.954 23.679 -7.004 1.00 97.12 192 GLU A CA 1
ATOM 1598 C C . GLU A 1 192 ? -3.371 23.230 -6.611 1.00 97.12 192 GLU A C 1
ATOM 1600 O O . GLU A 1 192 ? -3.643 22.881 -5.466 1.00 97.12 192 GLU A O 1
ATOM 1605 N N . LYS A 1 193 ? -4.277 23.120 -7.591 1.00 97.38 193 LYS A N 1
ATOM 1606 C CA . LYS A 1 193 ? -5.627 22.581 -7.382 1.00 97.38 193 LYS A CA 1
ATOM 1607 C C . LYS A 1 193 ? -5.593 21.128 -6.903 1.00 97.38 193 LYS A C 1
ATOM 1609 O O . LYS A 1 193 ? -6.316 20.774 -5.974 1.00 97.38 193 LYS A O 1
ATOM 1614 N N . THR A 1 194 ? -4.778 20.279 -7.533 1.00 96.12 194 THR A N 1
ATOM 1615 C CA . THR A 1 194 ? -4.645 18.869 -7.131 1.00 96.12 194 THR A CA 1
ATOM 1616 C C . THR A 1 194 ? -3.973 18.725 -5.772 1.00 96.12 194 THR A C 1
ATOM 1618 O O . THR A 1 194 ? -4.448 17.934 -4.963 1.00 96.12 194 THR A O 1
ATOM 1621 N N . LYS A 1 195 ? -2.941 19.529 -5.490 1.00 97.25 195 LYS A N 1
ATOM 1622 C CA . LYS A 1 195 ? -2.262 19.556 -4.188 1.00 97.25 195 LYS A CA 1
ATOM 1623 C C . LYS A 1 195 ? -3.226 19.939 -3.067 1.00 97.25 195 LYS A C 1
ATOM 1625 O O . LYS A 1 195 ? -3.400 19.170 -2.128 1.00 97.25 195 LYS A O 1
ATOM 1630 N N . ASN A 1 196 ? -3.956 21.046 -3.226 1.00 97.62 196 ASN A N 1
ATOM 1631 C CA . ASN A 1 196 ? -4.951 21.490 -2.246 1.00 97.62 196 ASN A CA 1
ATOM 1632 C C . ASN A 1 196 ? -6.088 20.481 -2.054 1.00 97.62 196 ASN A C 1
ATOM 1634 O O . ASN A 1 196 ? -6.514 20.242 -0.927 1.00 97.62 196 ASN A O 1
ATOM 1638 N N . LYS A 1 197 ? -6.557 19.837 -3.133 1.00 96.56 197 LYS A N 1
ATOM 1639 C CA . LYS A 1 197 ? -7.556 18.764 -3.031 1.00 96.56 197 LYS A CA 1
ATOM 1640 C C . LYS A 1 197 ? -7.065 17.639 -2.116 1.00 96.56 197 LYS A C 1
ATOM 1642 O O . LYS A 1 197 ? -7.798 17.245 -1.215 1.00 96.56 197 LYS A O 1
ATOM 1647 N N . TRP A 1 198 ? -5.865 17.113 -2.355 1.00 97.31 198 TRP A N 1
ATOM 1648 C CA . TRP A 1 198 ? -5.355 15.973 -1.590 1.00 97.31 198 TRP A CA 1
ATOM 1649 C C . TRP A 1 198 ? -4.917 16.356 -0.180 1.00 97.31 198 TRP A C 1
ATOM 1651 O O . TRP A 1 198 ? -5.189 15.589 0.736 1.00 97.31 198 TRP A O 1
ATOM 1661 N N . LYS A 1 199 ? -4.382 17.567 0.030 1.00 97.69 199 LYS A N 1
ATOM 1662 C CA . LYS A 1 199 ? -4.136 18.108 1.376 1.00 97.69 199 LYS A CA 1
ATOM 1663 C C . LYS A 1 199 ? -5.423 18.161 2.207 1.00 97.69 199 LYS A C 1
ATOM 1665 O O . LYS A 1 199 ? -5.421 17.756 3.362 1.00 97.69 199 LYS A O 1
ATOM 1670 N N . ASN A 1 200 ? -6.537 18.584 1.606 1.00 96.25 200 ASN A N 1
ATOM 1671 C CA . ASN A 1 200 ? -7.839 18.623 2.283 1.00 96.25 200 ASN A CA 1
ATOM 1672 C C . ASN A 1 200 ? -8.433 17.233 2.553 1.00 96.25 200 ASN A C 1
ATOM 1674 O O . ASN A 1 200 ? -9.203 17.081 3.495 1.00 96.25 200 ASN A O 1
ATOM 1678 N N . ILE A 1 201 ? -8.134 16.239 1.711 1.00 95.62 201 ILE A N 1
ATOM 1679 C CA . ILE A 1 201 ? -8.637 14.869 1.878 1.00 95.62 201 ILE A CA 1
ATOM 1680 C C . ILE A 1 201 ? -7.825 14.122 2.937 1.00 95.62 201 ILE A C 1
ATOM 1682 O O . I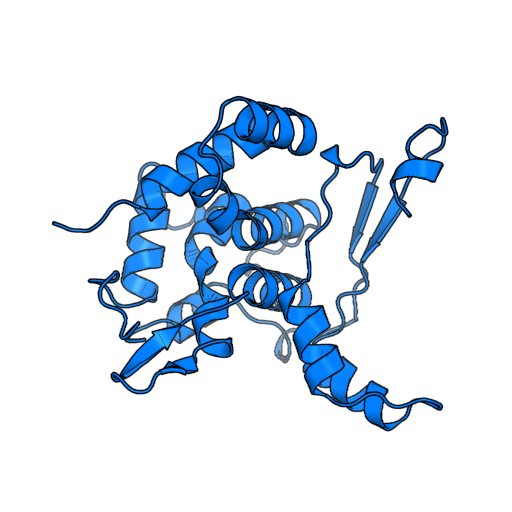LE A 1 201 ? -8.413 13.531 3.830 1.00 95.62 201 ILE A O 1
ATOM 1686 N N . PHE A 1 202 ? -6.496 14.152 2.845 1.00 96.50 202 PHE A N 1
ATOM 1687 C CA . PHE A 1 202 ? -5.607 13.394 3.730 1.00 96.50 202 PHE A CA 1
ATOM 1688 C C . PHE A 1 202 ? -5.344 14.072 5.073 1.00 96.50 202 PHE A C 1
ATOM 1690 O O . PHE A 1 202 ? -4.848 13.422 5.987 1.00 96.50 202 PHE A O 1
ATOM 1697 N N . GLY A 1 203 ? -5.649 15.363 5.195 1.00 97.00 203 GLY A N 1
ATOM 1698 C CA . GLY A 1 203 ? -5.164 16.163 6.310 1.00 97.00 203 GLY A CA 1
ATOM 1699 C C . GLY A 1 203 ? -3.676 16.487 6.163 1.00 97.00 203 GLY A C 1
ATOM 1700 O O . GLY A 1 203 ? -2.962 15.946 5.317 1.00 97.00 203 GLY A O 1
ATOM 1701 N N . GLU A 1 204 ? -3.204 17.425 6.979 1.00 96.50 204 GLU A N 1
ATOM 1702 C CA . GLU A 1 204 ? -1.858 17.985 6.841 1.00 96.50 204 GLU A CA 1
ATOM 1703 C C . GLU A 1 204 ? -0.749 16.964 7.123 1.00 96.50 204 GLU A C 1
ATOM 1705 O O . GLU A 1 204 ? 0.231 16.908 6.383 1.00 96.50 204 GLU A O 1
ATOM 1710 N N . GLU A 1 205 ? -0.927 16.122 8.141 1.00 96.50 205 GLU A N 1
ATOM 1711 C CA . GLU A 1 205 ? 0.070 15.136 8.562 1.00 96.50 205 GLU A CA 1
ATOM 1712 C C . GLU A 1 205 ? 0.326 14.076 7.482 1.00 96.50 205 GLU A C 1
ATOM 1714 O O . GLU A 1 205 ? 1.445 13.973 6.973 1.00 96.50 205 GLU A O 1
ATOM 1719 N N . LYS A 1 206 ? -0.713 13.341 7.057 1.00 97.38 206 LYS A N 1
ATOM 1720 C CA . LYS A 1 206 ? -0.581 12.295 6.028 1.00 97.38 206 LYS A CA 1
ATOM 1721 C C . LYS A 1 206 ? -0.163 12.862 4.672 1.00 97.38 206 LYS A C 1
ATOM 1723 O O . LYS A 1 206 ? 0.607 12.224 3.956 1.00 97.38 206 LYS A O 1
ATOM 1728 N N . TYR A 1 207 ? -0.626 14.064 4.321 1.00 98.25 207 TYR A N 1
ATOM 1729 C CA . TYR A 1 207 ? -0.208 14.743 3.094 1.00 98.25 207 TYR A CA 1
ATOM 1730 C C . TYR A 1 207 ? 1.295 15.048 3.093 1.00 98.25 207 TYR A C 1
ATOM 1732 O O . TYR A 1 207 ? 1.993 14.701 2.139 1.00 98.25 207 TYR A O 1
ATOM 1740 N N . ASN A 1 208 ? 1.809 15.656 4.166 1.00 97.56 208 ASN A N 1
ATOM 1741 C CA . ASN A 1 208 ? 3.232 15.977 4.279 1.00 97.56 208 ASN A CA 1
ATOM 1742 C C . ASN A 1 208 ? 4.093 14.708 4.369 1.00 97.56 208 ASN A C 1
ATOM 1744 O O . ASN A 1 208 ? 5.164 14.658 3.768 1.00 97.56 208 ASN A O 1
ATOM 1748 N N . MET A 1 209 ? 3.610 13.670 5.058 1.00 97.75 209 MET A N 1
ATOM 1749 C CA . MET A 1 209 ? 4.266 12.362 5.129 1.00 97.75 209 MET A CA 1
ATOM 1750 C C . MET A 1 209 ? 4.403 11.724 3.737 1.00 97.75 209 MET A C 1
ATOM 1752 O O . MET A 1 209 ? 5.508 11.331 3.366 1.00 97.75 209 MET A O 1
ATOM 1756 N N . LEU A 1 210 ? 3.332 11.704 2.930 1.00 97.88 210 LEU A N 1
ATOM 1757 C CA . LEU A 1 210 ? 3.381 11.188 1.556 1.00 97.88 210 LEU A CA 1
ATOM 1758 C C . LEU A 1 210 ? 4.320 11.997 0.658 1.00 97.88 210 LEU A C 1
ATOM 1760 O O . LEU A 1 210 ? 5.023 11.410 -0.159 1.00 97.88 210 LEU A O 1
ATOM 1764 N N . LEU A 1 211 ? 4.364 13.326 0.806 1.00 97.62 211 LEU A N 1
ATOM 1765 C CA . LEU A 1 211 ? 5.324 14.154 0.071 1.00 97.62 211 LEU A CA 1
ATOM 1766 C C . LEU A 1 211 ? 6.771 13.855 0.476 1.00 97.62 211 LEU A C 1
ATOM 1768 O O . LEU A 1 211 ? 7.621 13.741 -0.403 1.00 97.62 211 LEU A O 1
ATOM 1772 N N . LYS A 1 212 ? 7.053 13.690 1.779 1.00 97.50 212 LYS A N 1
ATOM 1773 C CA . LYS A 1 212 ? 8.387 13.284 2.253 1.00 97.50 212 LYS A CA 1
ATOM 1774 C C . LYS A 1 212 ? 8.770 11.936 1.643 1.00 97.50 212 LYS A C 1
ATOM 1776 O O . LYS A 1 212 ? 9.841 11.821 1.057 1.00 97.50 212 LYS A O 1
ATOM 1781 N N . PHE A 1 213 ? 7.885 10.944 1.750 1.00 97.94 213 PHE A N 1
ATOM 1782 C CA . PHE A 1 213 ? 8.118 9.611 1.204 1.00 97.94 213 PHE A CA 1
ATOM 1783 C C . PHE A 1 213 ? 8.362 9.644 -0.309 1.00 97.94 213 PHE A C 1
ATOM 1785 O O . PHE A 1 213 ? 9.325 9.055 -0.783 1.00 97.94 213 PHE A O 1
ATOM 1792 N N . HIS A 1 214 ? 7.548 10.387 -1.060 1.00 97.12 214 HIS A N 1
ATOM 1793 C CA . HIS A 1 214 ? 7.676 10.519 -2.510 1.00 97.12 214 HIS A CA 1
ATOM 1794 C C . HIS A 1 214 ? 9.052 11.031 -2.958 1.00 97.12 214 HIS A C 1
ATOM 1796 O O . HIS A 1 214 ? 9.600 10.551 -3.950 1.00 97.12 214 HIS A O 1
ATOM 1802 N N . GLU A 1 215 ? 9.632 11.992 -2.235 1.00 96.44 215 GLU A N 1
ATOM 1803 C CA . GLU A 1 215 ? 10.982 12.473 -2.542 1.00 96.44 215 GLU A CA 1
ATOM 1804 C C . GLU A 1 215 ? 12.057 11.424 -2.226 1.00 96.44 215 GLU A C 1
ATOM 1806 O O . GLU A 1 215 ? 13.038 11.316 -2.963 1.00 96.44 215 GLU A O 1
ATOM 1811 N N . CYS A 1 216 ? 11.867 10.608 -1.182 1.00 95.94 216 CYS A N 1
ATOM 1812 C CA . CYS A 1 216 ? 12.736 9.462 -0.909 1.00 95.94 216 CYS A CA 1
ATOM 1813 C C . CYS A 1 216 ? 12.634 8.398 -2.009 1.00 95.94 216 CYS A C 1
ATOM 1815 O O . CYS A 1 216 ? 13.658 7.879 -2.438 1.00 95.94 216 CYS A O 1
ATOM 1817 N N . ASP A 1 217 ? 11.420 8.122 -2.477 1.00 95.50 217 ASP A N 1
ATOM 1818 C CA . ASP A 1 217 ? 11.113 7.065 -3.440 1.00 95.50 217 ASP A CA 1
ATOM 1819 C C . ASP A 1 217 ? 11.603 7.377 -4.862 1.00 95.50 217 ASP A C 1
ATOM 1821 O O . ASP A 1 217 ? 12.089 6.522 -5.599 1.00 95.50 217 ASP A O 1
ATOM 1825 N N . LYS A 1 218 ? 11.573 8.657 -5.240 1.00 93.19 218 LYS A N 1
ATOM 1826 C CA . LYS A 1 218 ? 12.175 9.133 -6.493 1.00 93.19 218 LYS A CA 1
ATOM 1827 C C . LYS A 1 218 ? 13.697 9.104 -6.489 1.00 93.19 218 LYS A C 1
ATOM 1829 O O . LYS A 1 218 ? 14.298 9.140 -7.569 1.00 93.19 218 LYS A O 1
ATOM 1834 N N . ALA A 1 219 ? 14.318 9.147 -5.311 1.00 88.94 219 ALA A N 1
ATOM 1835 C CA . ALA A 1 219 ? 15.763 9.181 -5.219 1.00 88.94 219 ALA A CA 1
ATOM 1836 C C . ALA A 1 219 ? 16.346 7.870 -5.758 1.00 88.94 219 ALA A C 1
ATOM 1838 O O . ALA A 1 219 ? 15.774 6.793 -5.608 1.00 88.94 219 ALA A O 1
ATOM 1839 N N . ARG A 1 220 ? 17.520 7.957 -6.378 1.00 75.38 220 ARG A N 1
ATOM 1840 C CA . ARG A 1 220 ? 18.245 6.794 -6.891 1.00 75.38 220 ARG A CA 1
ATOM 1841 C C . ARG A 1 220 ? 19.613 6.728 -6.239 1.00 75.38 220 ARG A C 1
ATOM 1843 O O . ARG A 1 220 ? 20.164 7.769 -5.882 1.00 75.38 220 ARG A O 1
ATOM 1850 N N . CYS A 1 221 ? 20.146 5.519 -6.105 1.00 61.91 221 CYS A N 1
ATOM 1851 C CA . CYS A 1 221 ? 21.579 5.345 -5.910 1.00 61.91 221 CYS A CA 1
ATOM 1852 C C . CYS A 1 221 ? 22.299 5.867 -7.161 1.00 61.91 221 CYS A C 1
ATOM 1854 O O . CYS A 1 221 ? 21.924 5.487 -8.277 1.00 61.91 221 CYS A O 1
ATOM 1856 N N . GLU A 1 222 ? 23.255 6.773 -6.950 1.00 53.72 222 GLU A N 1
ATOM 1857 C CA . GLU A 1 222 ? 24.214 7.245 -7.960 1.00 53.72 222 GLU A CA 1
ATOM 1858 C C . GLU A 1 222 ? 25.287 6.189 -8.239 1.00 53.72 222 GLU A C 1
ATOM 1860 O O . GLU A 1 222 ? 25.681 5.480 -7.282 1.00 53.72 222 GLU A O 1
#

pLDDT: mean 93.72, std 7.77, range [46.31, 98.81]

Foldseek 3Di:
DLPVCLPDPDAAEAEAELADLVVVQVVLVVDPDRDPSVVSVVVLLVADQDDCLSPHPYYDYDDPVDDPVQADELVNLLVVQPPQDQQAPLDDDGPQVLLVQLLCQLVVNPDPVCCLVALQSSLSNNLQSLQSVAWDADPVRHTDRRSSLSNSLSSLSNHYDRPDPVQPDPNSSSNSSNCSNCLCVVVVCPDPVSLVVVCSRLPVVVSVSSVSSNVSSSDDDD

Secondary structure (DSSP, 8-state):
-HHHHTTS-S--EEEE----HHHHHHHHHTSTTPPPHHHHHHHHTT-----GGGT-SEEEE------GGGSB-HHHHHHHHTT----STT--S-HHHHHHHHHHHHTTT--TTGGGT-HHHHHHHTTTTTHHHH-EE-TTS-EE-TTHHHHHHHHHHHHB--SSGGG-SHHHHHHHHHHHHHTTGGGG--SHHHHHHHHHHHHHHHHHHHHHHHHHHH----